Protein AF-A0A7C3HK18-F1 (afdb_monomer)

Mean predicted aligned error: 20.06 Å

Secondary structure (DSSP, 8-state):
---EEE----SSS-HHHHTT-EEETTSHHHHHHHHH---EEES-STT-TT--HHHHHHH------EEEEEEEETTEEEEEEEEES-SSS---HHHHHHHHHHHHHHHHHHHHHHHHHHHHHHHHHHHHHHHHHTTS------TTSHHHHHHHHHHHHHHTTSSS--HHHHHHHHHHHHHHHHHHHHHHHHHTTS-----PPP--EEEEHHHHHHHHHHHHHHHHHHTT-EEEEEE-TTS-EEEE-HHHHHHHHHHHHHHHHHHPPTT-EEEEEEEE-SSEEEEEEEE-S---S---TT--BTT------PPPHHHHHHHHTT-EEEEEEETTTEEEEEEEEESSPP---

Nearest PDB structures (foldseek):
  4q20-assembly1_B  TM=6.190E-01  e=3.314E-14  Caulobacter vibrioides CB15
  4q20-assembly1_A  TM=5.503E-01  e=3.517E-14  Caulobacter vibrioides CB15
  3a0w-assembly2_B  TM=8.066E-01  e=6.323E-10  Thermotoga maritima
  3a0r-assembly1_A-2  TM=5.792E-01  e=3.021E-12  Thermotoga maritima
  4u7n-assembly1_A  TM=7.538E-01  e=1.954E-09  Lactiplantibacillus plantarum JDM1

Foldseek 3Di:
DFDWDADPDDDPFDDPQRRPDTHTQPAAQFNVCLNPVDKDWDQALPPDPRNPCVSCVRRVNDFRIKIKHFQDDPRHGPGIDMDGDDPPDHDDVVVVVVVNVVSPVVSVVVVVVVVVVVVVVVVVVVVVVVVVVVVDDDDDDDPPLPVLVVVLVVLVVVLVPDDDDDPVNVVSVVVNVVSVVVVVVVVVVCVLPDDPDPDPQWPWDKDQQVVLLVVLCVVCVVVCVVQQEAEAEAEDPPDRIATTRSVLSSVLVNVVVVVLSVQAHGNWYWYWYWDDDLFKIKTKTWTFDDDPPDPPQEFAAPPDDDDDGRHGSSQVRLVSQVKHWHKYQDDNGGIMIMIMGTRYGPDDD

pLDDT: mean 70.93, std 18.61, range [29.67, 94.44]

Solvent-accessible surface area (backbone atoms only — not comparable to full-atom values): 20026 Å² total; per-residue (Å²): 137,83,60,64,45,68,54,87,78,83,80,96,60,80,60,77,65,49,58,73,40,74,42,47,61,58,45,34,59,59,12,38,17,41,65,67,60,44,64,52,70,41,71,52,31,80,80,37,92,48,54,54,60,71,54,34,70,72,66,72,48,85,63,45,21,40,40,36,34,32,13,48,50,97,90,40,61,81,37,56,49,77,48,67,51,66,87,79,70,72,85,51,73,68,54,50,57,53,47,45,56,51,24,43,57,49,26,50,52,53,51,50,51,50,53,49,51,51,50,50,51,50,47,53,52,50,49,52,51,48,56,64,46,59,82,61,78,88,90,84,84,76,78,86,67,54,64,65,53,53,49,50,54,52,51,56,55,59,60,74,72,56,78,86,88,48,77,70,51,54,53,48,51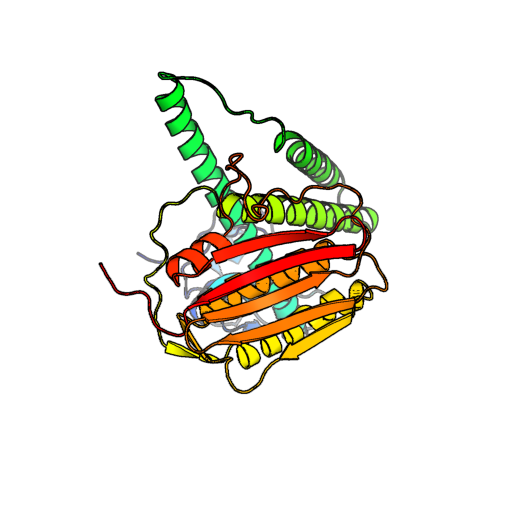,52,49,47,50,49,55,49,48,53,49,46,52,51,47,58,62,43,60,74,68,78,66,95,63,79,74,77,78,71,65,68,37,89,32,53,49,59,62,48,53,52,53,48,50,64,70,43,43,66,63,31,53,76,48,44,35,46,82,43,83,46,72,46,87,92,37,40,62,28,35,35,26,66,68,55,54,44,52,30,52,45,51,56,53,49,52,49,61,70,73,50,60,71,77,30,49,37,41,37,39,37,42,51,52,93,63,31,33,34,40,35,44,34,38,65,39,78,76,78,90,66,82,70,89,54,68,52,53,79,90,62,82,86,75,94,56,75,69,45,67,40,48,53,45,29,48,76,44,60,23,47,66,37,29,49,77,44,97,80,61,17,44,30,45,36,41,37,35,31,26,55,66,63,82,87,127

Structure (mmCIF, N/CA/C/O backbone):
data_AF-A0A7C3HK18-F1
#
_entry.id   AF-A0A7C3HK18-F1
#
loop_
_atom_site.group_PDB
_atom_site.id
_atom_site.type_symbol
_atom_site.label_atom_id
_atom_site.label_alt_id
_atom_site.label_comp_id
_atom_site.label_asym_id
_atom_site.label_entity_id
_atom_site.label_seq_id
_atom_site.pdbx_PDB_ins_code
_atom_site.Cartn_x
_atom_site.Cartn_y
_atom_site.Cartn_z
_atom_site.occupancy
_atom_site.B_iso_or_equiv
_atom_site.auth_seq_id
_atom_site.auth_comp_id
_atom_site.auth_asym_id
_atom_site.auth_atom_id
_atom_site.pdbx_PDB_model_num
ATOM 1 N N . ASN A 1 1 ? -6.028 18.275 -26.700 1.00 44.97 1 ASN A N 1
ATOM 2 C CA . ASN A 1 1 ? -5.166 17.976 -25.542 1.00 44.97 1 ASN A CA 1
ATOM 3 C C . ASN A 1 1 ? -4.397 16.708 -25.825 1.00 44.97 1 ASN A C 1
ATOM 5 O O . ASN A 1 1 ? -4.933 15.631 -25.612 1.00 44.97 1 ASN A O 1
ATOM 9 N N . GLU A 1 2 ? -3.195 16.833 -26.376 1.00 59.47 2 GLU A N 1
ATOM 10 C CA . GLU A 1 2 ? -2.276 15.700 -26.508 1.00 59.47 2 GLU A CA 1
ATOM 11 C C . GLU A 1 2 ? -1.504 15.570 -25.195 1.00 59.47 2 GLU A C 1
ATOM 13 O O . GLU A 1 2 ? -0.930 16.545 -24.717 1.00 59.47 2 GLU A O 1
ATOM 18 N N . GLN A 1 3 ? -1.565 14.394 -24.568 1.00 79.00 3 GLN A N 1
ATOM 19 C CA . GLN A 1 3 ? -0.742 14.097 -23.398 1.00 79.00 3 GLN A CA 1
ATOM 20 C C . GLN A 1 3 ? 0.713 13.947 -23.849 1.00 79.00 3 GLN A C 1
ATOM 22 O O . GLN A 1 3 ? 0.990 13.260 -24.834 1.00 79.00 3 GLN A O 1
ATOM 27 N N . THR A 1 4 ? 1.633 14.569 -23.120 1.00 84.00 4 THR A N 1
ATOM 28 C CA . THR A 1 4 ? 3.073 14.499 -23.374 1.00 84.00 4 THR A CA 1
ATOM 29 C C . THR A 1 4 ? 3.804 13.890 -22.181 1.00 84.00 4 THR A C 1
ATOM 31 O O . THR A 1 4 ? 3.343 13.939 -21.040 1.00 84.00 4 THR A O 1
ATOM 34 N N . LEU A 1 5 ? 4.948 13.278 -22.461 1.00 82.19 5 LEU A N 1
ATOM 35 C CA . LEU A 1 5 ? 5.868 12.689 -21.501 1.00 82.19 5 LEU A CA 1
ATOM 36 C C . LEU A 1 5 ? 7.095 13.582 -21.403 1.00 82.19 5 LEU A C 1
ATOM 38 O O . LEU A 1 5 ? 7.665 13.964 -22.425 1.00 82.19 5 LEU A O 1
ATOM 42 N N . ARG A 1 6 ? 7.526 13.853 -20.174 1.00 82.81 6 ARG A N 1
ATOM 43 C CA . ARG A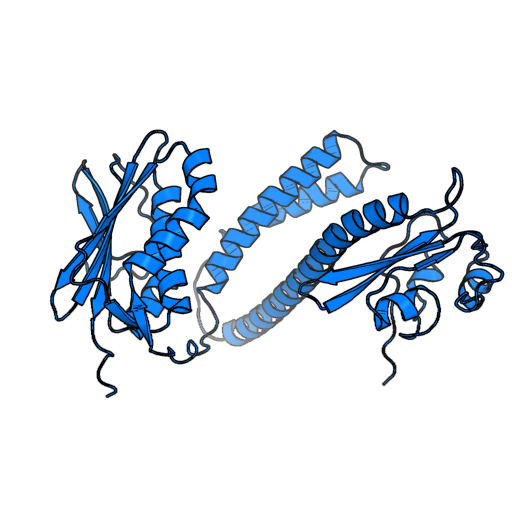 1 6 ? 8.719 14.645 -19.889 1.00 82.81 6 ARG A CA 1
ATOM 44 C C . ARG A 1 6 ? 9.783 13.785 -19.227 1.00 82.81 6 ARG A C 1
ATOM 46 O O . ARG A 1 6 ? 9.478 12.948 -18.376 1.00 82.81 6 ARG A O 1
ATOM 53 N N . VAL A 1 7 ? 11.039 14.020 -19.591 1.00 76.62 7 VAL A N 1
ATOM 54 C CA . VAL A 1 7 ? 12.183 13.356 -18.962 1.00 76.62 7 VAL A CA 1
ATOM 55 C C . VAL A 1 7 ? 12.389 13.917 -17.555 1.00 76.62 7 VAL A C 1
ATOM 57 O O . VAL A 1 7 ? 12.673 15.101 -17.386 1.00 76.62 7 VAL A O 1
ATOM 60 N N . ILE A 1 8 ? 12.244 13.057 -16.546 1.00 71.62 8 ILE A N 1
ATOM 61 C CA . ILE A 1 8 ? 12.423 13.410 -15.126 1.00 71.62 8 ILE A CA 1
ATOM 62 C C . ILE A 1 8 ? 13.835 13.109 -14.608 1.00 71.62 8 ILE A C 1
ATOM 64 O O . ILE A 1 8 ? 14.286 13.722 -13.648 1.00 71.62 8 ILE A O 1
ATOM 68 N N . SER A 1 9 ? 14.533 12.157 -15.230 1.00 69.75 9 SER A N 1
ATOM 69 C CA . SER A 1 9 ? 15.892 11.751 -14.876 1.00 69.75 9 SER A CA 1
ATOM 70 C C . SER A 1 9 ? 16.537 11.028 -16.057 1.00 69.75 9 SER A C 1
ATOM 72 O O . SER A 1 9 ? 15.848 10.373 -16.840 1.00 69.75 9 SER A O 1
ATOM 74 N N . ASN A 1 10 ? 17.853 11.166 -16.198 1.00 70.25 10 ASN A N 1
ATOM 75 C CA . ASN A 1 10 ? 18.653 10.500 -17.220 1.00 70.25 10 ASN A CA 1
ATOM 76 C C . ASN A 1 10 ? 20.104 10.366 -16.733 1.00 70.25 10 ASN A C 1
ATOM 78 O O . ASN A 1 10 ? 20.636 11.272 -16.092 1.00 70.25 10 ASN A O 1
ATOM 82 N N . ILE A 1 11 ? 20.745 9.249 -17.074 1.00 66.25 11 ILE A N 1
ATOM 83 C CA . ILE A 1 11 ? 22.141 8.949 -16.745 1.00 66.25 11 ILE A CA 1
ATOM 84 C C . ILE A 1 11 ? 22.850 8.548 -18.042 1.00 66.25 11 ILE A C 1
ATOM 86 O O . ILE A 1 11 ? 22.368 7.688 -18.771 1.00 66.25 11 ILE A O 1
ATOM 90 N N . GLY A 1 12 ? 24.001 9.161 -18.331 1.00 63.88 12 GLY A N 1
ATOM 91 C CA . GLY A 1 12 ? 24.867 8.781 -19.457 1.00 63.88 12 GLY A CA 1
ATOM 92 C C . GLY A 1 12 ? 24.615 9.512 -20.783 1.00 63.88 12 GLY A C 1
ATOM 93 O O . GLY A 1 12 ? 25.525 9.570 -21.606 1.00 63.88 12 GLY A O 1
ATOM 94 N N . THR A 1 13 ? 23.450 10.136 -20.975 1.00 64.12 13 THR A N 1
ATOM 95 C CA . THR A 1 13 ? 23.173 11.017 -22.134 1.00 64.12 13 THR A CA 1
ATOM 96 C C . THR A 1 13 ? 23.306 12.494 -21.721 1.00 64.12 13 THR A C 1
ATOM 98 O O . THR A 1 13 ? 22.980 12.802 -20.572 1.00 64.12 13 THR A O 1
ATOM 101 N N . PRO A 1 14 ? 23.755 13.435 -22.579 1.00 59.72 14 PRO A N 1
ATOM 102 C CA . PRO A 1 14 ? 23.777 14.866 -22.241 1.00 59.72 14 PRO A CA 1
ATOM 103 C C . PRO A 1 14 ? 22.402 15.366 -21.752 1.00 59.72 14 PRO A C 1
ATOM 105 O O . PRO A 1 14 ? 21.383 15.135 -22.406 1.00 59.72 14 PRO A O 1
ATOM 108 N N . SER A 1 15 ? 22.357 15.969 -20.557 1.00 57.91 15 SER A N 1
ATOM 109 C CA . SER A 1 15 ? 21.119 16.134 -19.770 1.00 57.91 15 SER A CA 1
ATOM 110 C C . SER A 1 15 ? 20.326 17.413 -20.055 1.00 57.91 15 SER A C 1
ATOM 112 O O . SER A 1 15 ? 19.123 17.451 -19.800 1.00 57.91 15 SER A O 1
ATOM 114 N N . ASP A 1 16 ? 20.967 18.444 -20.595 1.00 62.03 16 ASP A N 1
ATOM 115 C CA . ASP A 1 16 ? 20.391 19.767 -20.837 1.00 62.03 16 ASP A CA 1
ATOM 116 C C . ASP A 1 16 ? 19.356 19.757 -21.968 1.00 62.03 16 ASP A C 1
ATOM 118 O O . ASP A 1 16 ? 18.287 20.354 -21.840 1.00 62.03 16 ASP A O 1
ATOM 122 N N . VAL A 1 17 ? 19.628 19.014 -23.042 1.00 61.41 17 VAL A N 1
ATOM 123 C CA . VAL A 1 17 ? 18.698 18.879 -24.172 1.00 61.41 17 VAL A CA 1
ATOM 124 C C . VAL A 1 17 ? 17.509 17.989 -23.810 1.00 61.41 17 VAL A C 1
ATOM 126 O O . VAL A 1 17 ? 16.382 18.329 -24.150 1.00 61.41 17 VAL A O 1
ATOM 129 N N . LEU A 1 18 ? 17.730 16.885 -23.087 1.00 65.38 18 LEU A N 1
ATOM 130 C CA . LEU A 1 18 ? 16.690 15.897 -22.765 1.00 65.38 18 LEU A CA 1
ATOM 131 C C . LEU A 1 18 ? 15.658 16.395 -21.743 1.00 65.38 18 LEU A C 1
ATOM 133 O O . LEU A 1 18 ? 14.472 16.104 -21.887 1.00 65.38 18 LEU A O 1
ATOM 137 N N . ALA A 1 19 ? 16.076 17.169 -20.736 1.00 60.12 19 ALA A N 1
ATOM 138 C CA . ALA A 1 19 ? 15.183 17.686 -19.690 1.00 60.12 19 ALA A CA 1
ATOM 139 C C . ALA A 1 19 ? 14.132 18.698 -20.204 1.00 60.12 19 ALA A C 1
ATOM 141 O O . ALA A 1 19 ? 13.138 18.975 -19.519 1.00 60.12 19 ALA A O 1
ATOM 142 N N . ALA A 1 20 ? 14.357 19.247 -21.402 1.00 60.12 20 ALA A N 1
ATOM 143 C CA . ALA A 1 20 ? 13.498 20.216 -22.077 1.00 60.12 20 ALA A CA 1
ATOM 144 C C . ALA A 1 20 ? 12.597 19.594 -23.165 1.00 60.12 20 ALA A C 1
ATOM 146 O O . ALA A 1 20 ? 11.922 20.332 -23.882 1.00 60.12 20 ALA A O 1
ATOM 147 N N . MET A 1 21 ? 12.597 18.264 -23.329 1.00 67.75 21 MET A N 1
ATOM 148 C CA . MET A 1 21 ? 11.814 17.596 -24.375 1.00 67.75 21 MET A CA 1
ATOM 149 C C . MET A 1 21 ? 10.484 17.061 -23.850 1.00 67.75 21 MET A C 1
ATOM 151 O O . MET A 1 21 ? 10.443 16.326 -22.863 1.00 67.75 21 MET A O 1
ATOM 155 N N . ASP A 1 22 ? 9.427 17.366 -24.600 1.00 75.88 22 ASP A N 1
ATOM 156 C CA . ASP A 1 22 ? 8.108 16.758 -24.478 1.00 75.88 22 ASP A CA 1
ATOM 157 C C . ASP A 1 22 ? 7.921 15.728 -25.599 1.00 75.88 22 ASP A C 1
ATOM 159 O O . ASP A 1 22 ? 8.028 16.052 -26.786 1.00 75.88 22 ASP A O 1
ATOM 163 N N . VAL A 1 23 ? 7.656 14.475 -25.231 1.00 79.12 23 VAL A N 1
ATOM 164 C CA . VAL A 1 23 ? 7.391 13.376 -26.171 1.00 79.12 23 VAL A CA 1
ATOM 165 C C . VAL A 1 23 ? 5.894 13.061 -26.157 1.00 79.12 23 VAL A C 1
ATOM 167 O O . VAL A 1 23 ? 5.379 12.697 -25.100 1.00 79.12 23 VAL A O 1
ATOM 170 N N . PRO A 1 24 ? 5.166 13.169 -27.280 1.00 82.62 24 PRO A N 1
ATOM 171 C CA . PRO A 1 24 ? 3.747 12.828 -27.313 1.00 82.62 24 PRO A CA 1
ATOM 172 C C . PRO A 1 24 ? 3.486 11.366 -26.926 1.00 82.62 24 PRO A C 1
ATOM 174 O O . PRO A 1 24 ? 4.194 10.447 -27.348 1.00 82.62 24 PRO A O 1
ATOM 177 N N . VAL A 1 25 ? 2.435 11.122 -26.141 1.00 84.00 25 VAL A N 1
ATOM 178 C CA . VAL A 1 25 ? 2.004 9.756 -25.818 1.00 84.00 25 VAL A CA 1
ATOM 179 C C . VAL A 1 25 ? 1.583 9.036 -27.104 1.00 84.00 25 VAL A C 1
ATOM 181 O O . VAL A 1 25 ? 0.754 9.515 -27.874 1.00 84.00 25 VAL A O 1
ATOM 184 N N . GLY A 1 26 ? 2.134 7.842 -27.321 1.00 81.56 26 GLY A N 1
ATOM 185 C CA . GLY A 1 26 ? 1.973 7.059 -28.547 1.00 81.56 26 GLY A CA 1
ATOM 186 C C . GLY A 1 26 ? 3.057 7.275 -29.608 1.00 81.56 26 GLY A C 1
ATOM 187 O O . GLY A 1 26 ? 3.093 6.490 -30.555 1.00 81.56 26 GLY A O 1
ATOM 188 N N . GLU A 1 27 ? 3.945 8.260 -29.447 1.00 82.38 27 GLU A N 1
ATOM 189 C CA . GLU A 1 27 ? 5.090 8.470 -30.338 1.00 82.38 27 GLU A CA 1
ATOM 190 C C . GLU A 1 27 ? 6.401 7.951 -29.744 1.00 82.38 27 GLU A C 1
ATOM 192 O O . GLU A 1 27 ? 6.681 8.066 -28.549 1.00 82.38 27 GLU A O 1
ATOM 197 N N . GLY A 1 28 ? 7.235 7.371 -30.605 1.00 85.88 28 GLY A N 1
ATOM 198 C CA . GLY A 1 28 ? 8.486 6.759 -30.181 1.00 85.88 28 GLY A CA 1
ATOM 199 C C . GLY A 1 28 ? 8.296 5.536 -29.275 1.00 85.88 28 GLY A C 1
ATOM 200 O O . GLY A 1 28 ? 7.183 5.138 -28.929 1.00 85.88 28 GLY A O 1
ATOM 201 N N . PHE A 1 29 ? 9.410 4.944 -28.845 1.00 87.50 29 PHE A N 1
ATOM 202 C CA . PHE A 1 29 ? 9.389 3.821 -27.906 1.00 87.50 29 PHE A CA 1
ATOM 203 C C . PHE A 1 29 ? 8.738 4.196 -26.564 1.00 87.50 29 PHE A C 1
ATOM 205 O O . PHE A 1 29 ? 7.853 3.484 -26.098 1.00 87.50 29 PHE A O 1
ATOM 212 N N . VAL A 1 30 ? 9.120 5.334 -25.964 1.00 87.62 30 VAL A N 1
ATOM 213 C CA . VAL A 1 30 ? 8.561 5.786 -24.672 1.00 87.62 30 VAL A CA 1
ATOM 214 C C . VAL A 1 30 ? 7.050 5.992 -24.781 1.00 87.62 30 VAL A C 1
ATOM 216 O O . VAL A 1 30 ? 6.302 5.497 -23.940 1.00 87.62 30 VAL A O 1
ATOM 219 N N . GLY A 1 31 ? 6.584 6.687 -25.825 1.00 88.25 31 GLY A N 1
ATOM 220 C CA . GLY A 1 31 ? 5.167 6.981 -26.000 1.00 88.25 31 GLY A CA 1
ATOM 221 C C . GLY A 1 31 ? 4.341 5.728 -26.263 1.00 88.25 31 GLY A C 1
ATOM 222 O O . GLY A 1 31 ? 3.231 5.622 -25.741 1.00 88.25 31 GLY A O 1
ATOM 223 N N . TYR A 1 32 ? 4.866 4.758 -27.015 1.00 89.88 32 TYR A N 1
ATOM 224 C CA . TYR A 1 32 ? 4.204 3.467 -27.200 1.00 89.88 32 TYR A CA 1
ATOM 225 C C . TYR A 1 32 ? 4.054 2.697 -25.884 1.00 89.88 32 TYR A C 1
ATOM 227 O O . TYR A 1 32 ? 2.957 2.221 -25.576 1.00 89.88 32 TYR A O 1
ATOM 235 N N . VAL A 1 33 ? 5.126 2.596 -25.095 1.00 93.06 33 VAL A N 1
ATOM 236 C CA . VAL A 1 33 ? 5.100 1.897 -23.803 1.00 93.06 33 VAL A CA 1
ATOM 237 C C .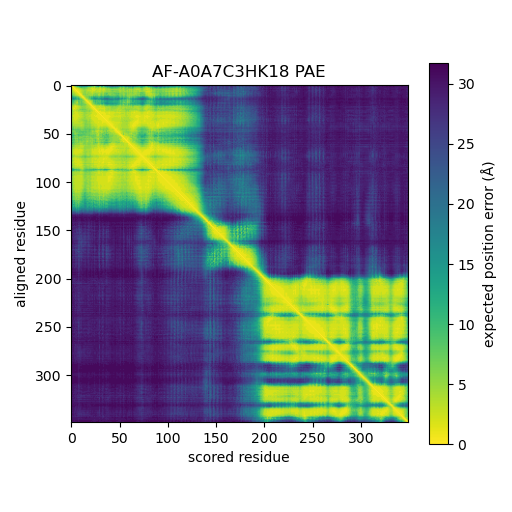 VAL A 1 33 ? 4.154 2.597 -22.830 1.00 93.06 33 VAL A C 1
ATOM 239 O O . VAL A 1 33 ? 3.323 1.936 -22.213 1.00 93.06 33 VAL A O 1
ATOM 242 N N . ALA A 1 34 ? 4.200 3.930 -22.759 1.00 90.25 34 ALA A N 1
ATOM 243 C CA . ALA A 1 34 ? 3.287 4.717 -21.935 1.00 90.25 34 ALA A CA 1
ATOM 244 C C . ALA A 1 34 ? 1.814 4.506 -22.324 1.00 90.25 34 ALA A C 1
ATOM 246 O O . ALA A 1 34 ? 0.949 4.405 -21.461 1.00 90.25 34 ALA A O 1
ATOM 247 N N . LYS A 1 35 ? 1.525 4.399 -23.628 1.00 90.50 35 LYS A N 1
ATOM 248 C CA . LYS A 1 35 ? 0.163 4.210 -24.145 1.00 90.50 35 LYS A CA 1
ATOM 249 C C . LYS A 1 35 ? -0.370 2.793 -23.948 1.00 90.50 35 LYS A C 1
ATOM 251 O O . LYS A 1 35 ? -1.567 2.611 -23.754 1.00 90.50 35 LYS A O 1
ATOM 256 N N . THR A 1 36 ? 0.484 1.785 -24.097 1.00 92.44 36 THR A N 1
ATOM 257 C CA . THR A 1 36 ? 0.054 0.378 -24.143 1.00 92.44 36 THR A CA 1
ATOM 258 C C . THR A 1 36 ? 0.272 -0.376 -22.839 1.00 92.44 36 THR A C 1
ATOM 260 O O . THR A 1 36 ? -0.328 -1.433 -22.660 1.00 92.44 36 THR A O 1
ATOM 263 N N . GLY A 1 37 ? 1.150 0.120 -21.962 1.00 92.38 37 GLY A N 1
ATOM 264 C CA . GLY A 1 37 ? 1.597 -0.601 -20.771 1.00 92.38 37 GLY A CA 1
ATOM 265 C C . GLY A 1 37 ? 2.402 -1.863 -21.089 1.00 92.38 37 GLY A C 1
ATOM 266 O O . GLY A 1 37 ? 2.591 -2.701 -20.212 1.00 92.38 37 GLY A O 1
ATOM 267 N N . LYS A 1 38 ? 2.858 -2.035 -22.336 1.00 94.38 38 LYS A N 1
ATOM 268 C CA . LYS A 1 38 ? 3.669 -3.179 -22.769 1.00 94.38 38 LYS A CA 1
ATOM 269 C C . LYS A 1 38 ? 5.110 -2.742 -22.948 1.00 94.38 38 LYS A C 1
ATOM 271 O O . LYS A 1 38 ? 5.357 -1.675 -23.496 1.00 94.38 38 LYS A O 1
ATOM 276 N N . TRP A 1 39 ? 6.046 -3.570 -22.506 1.00 93.81 39 TRP A N 1
ATOM 277 C CA . TRP A 1 39 ? 7.469 -3.363 -22.755 1.00 93.81 39 TRP A CA 1
ATOM 278 C C . TRP A 1 39 ? 7.817 -3.617 -24.228 1.00 93.81 39 TRP A C 1
ATOM 280 O O . TRP A 1 39 ? 7.065 -4.262 -24.964 1.00 93.81 39 TRP A O 1
ATOM 290 N N . ILE A 1 40 ? 8.960 -3.091 -24.659 1.00 93.25 40 ILE A N 1
ATOM 291 C CA . ILE A 1 40 ? 9.529 -3.325 -25.988 1.00 93.25 40 ILE A CA 1
ATOM 292 C C . ILE A 1 40 ? 11.052 -3.240 -25.912 1.00 93.25 40 ILE A C 1
ATOM 294 O O . ILE A 1 40 ? 11.585 -2.368 -25.225 1.00 93.25 40 ILE A O 1
ATOM 298 N N . TYR A 1 41 ? 11.755 -4.106 -26.638 1.00 93.81 41 TYR A N 1
ATOM 299 C CA . TYR A 1 41 ? 13.185 -3.947 -26.877 1.00 93.81 41 TYR A CA 1
ATOM 300 C C . TYR A 1 41 ? 13.529 -4.137 -28.354 1.00 93.81 41 TYR A C 1
ATOM 302 O O . TYR A 1 41 ? 12.801 -4.795 -29.097 1.00 93.81 41 TYR A O 1
ATOM 310 N N . THR A 1 42 ? 14.633 -3.532 -28.784 1.00 92.75 42 THR A N 1
ATOM 311 C CA . THR A 1 42 ? 15.241 -3.744 -30.098 1.00 92.75 42 THR A CA 1
ATOM 312 C C . THR A 1 42 ? 16.761 -3.681 -29.989 1.00 92.75 42 THR A C 1
ATOM 314 O O . THR A 1 42 ? 17.313 -2.831 -29.286 1.00 92.75 42 THR A O 1
ATOM 317 N N . ASN A 1 43 ? 17.440 -4.566 -30.717 1.00 92.69 43 ASN A N 1
ATOM 318 C CA . ASN A 1 43 ? 18.900 -4.570 -30.851 1.00 92.69 43 ASN A CA 1
ATOM 319 C C . ASN A 1 43 ? 19.386 -3.792 -32.082 1.00 92.69 43 ASN A C 1
ATOM 321 O O . ASN A 1 43 ? 20.584 -3.581 -32.239 1.00 92.69 43 ASN A O 1
ATOM 325 N N . ASP A 1 44 ? 18.450 -3.317 -32.907 1.00 89.88 44 ASP A N 1
ATOM 326 C CA . ASP A 1 44 ? 18.689 -2.366 -33.989 1.00 89.88 44 ASP A CA 1
ATOM 327 C C . ASP A 1 44 ? 17.605 -1.284 -33.939 1.00 89.88 44 ASP A C 1
ATOM 329 O O . ASP A 1 44 ? 16.508 -1.408 -34.491 1.00 89.88 44 ASP A O 1
ATOM 333 N N . ALA A 1 45 ? 17.885 -0.219 -33.195 1.00 87.12 45 ALA A N 1
ATOM 334 C CA . ALA A 1 45 ? 16.984 0.915 -33.076 1.00 87.12 45 ALA A CA 1
ATOM 335 C C . ALA A 1 45 ? 16.910 1.717 -34.382 1.00 87.12 45 ALA A C 1
ATOM 337 O O . ALA A 1 45 ? 15.845 2.232 -34.706 1.00 87.12 45 ALA A O 1
ATOM 338 N N . SER A 1 46 ? 17.984 1.763 -35.175 1.00 82.31 46 SER A N 1
ATOM 339 C CA . SER A 1 46 ? 18.070 2.596 -36.381 1.00 82.31 46 SER A CA 1
ATOM 340 C C . SER A 1 46 ? 17.044 2.220 -37.460 1.00 82.31 46 SER A C 1
ATOM 342 O O . SER A 1 46 ? 16.527 3.095 -38.171 1.00 82.31 46 SER A O 1
ATOM 344 N N . SER A 1 47 ? 16.719 0.928 -37.560 1.00 84.31 47 SER A N 1
ATOM 345 C CA . SER A 1 47 ? 15.749 0.371 -38.507 1.00 84.31 47 SER A CA 1
ATOM 346 C C . SER A 1 47 ? 14.340 0.209 -37.922 1.00 84.31 47 SER A C 1
ATOM 348 O O . SER A 1 47 ? 13.395 -0.078 -38.662 1.00 84.31 47 SER A O 1
ATOM 350 N N . HIS A 1 48 ? 14.163 0.426 -36.615 1.00 85.50 48 HIS A N 1
ATOM 351 C CA . HIS A 1 48 ? 12.907 0.136 -35.935 1.00 85.50 48 HIS A CA 1
ATOM 352 C C . HIS A 1 48 ? 11.817 1.189 -36.242 1.00 85.50 48 HIS A C 1
ATOM 354 O O . HIS A 1 48 ? 12.065 2.390 -36.101 1.00 85.50 48 HIS A O 1
ATOM 360 N N . PRO A 1 49 ? 10.568 0.788 -36.566 1.00 79.38 49 PRO A N 1
ATOM 361 C CA . PRO A 1 49 ? 9.488 1.718 -36.928 1.00 79.38 49 PRO A CA 1
ATOM 362 C C . PRO A 1 49 ? 9.129 2.752 -35.851 1.00 79.38 49 PRO A C 1
ATOM 364 O O . PRO A 1 49 ? 8.615 3.821 -36.165 1.00 79.38 49 PRO A O 1
ATOM 367 N N . GLN A 1 50 ? 9.383 2.431 -34.580 1.00 77.56 50 GLN A N 1
ATOM 368 C CA . GLN A 1 50 ? 9.137 3.321 -33.437 1.00 77.56 50 GLN A CA 1
ATOM 369 C C . GLN A 1 50 ? 10.346 4.177 -33.039 1.00 77.56 50 GLN A C 1
ATOM 371 O O . GLN A 1 50 ? 10.326 4.811 -31.985 1.00 77.56 50 GLN A O 1
ATOM 376 N N . HIS A 1 51 ? 11.416 4.206 -33.836 1.00 78.50 51 HIS A N 1
ATOM 377 C CA . HIS A 1 51 ? 12.568 5.044 -33.522 1.00 78.50 51 HIS A CA 1
ATOM 378 C C . HIS A 1 51 ? 12.265 6.516 -33.765 1.00 78.50 51 HIS A C 1
ATOM 380 O O . HIS A 1 51 ? 12.083 6.975 -34.894 1.00 78.50 51 HIS A O 1
ATOM 386 N N . TYR A 1 52 ? 12.237 7.281 -32.677 1.00 72.38 52 TYR A N 1
ATOM 387 C CA . TYR A 1 52 ? 11.997 8.713 -32.725 1.00 72.38 52 TYR A CA 1
ATOM 388 C C . TYR A 1 52 ? 13.308 9.478 -32.956 1.00 72.38 52 TYR A C 1
ATOM 390 O O . TYR A 1 52 ? 13.868 10.099 -32.054 1.00 72.38 52 TYR A O 1
ATOM 398 N N . ARG A 1 53 ? 13.799 9.434 -34.204 1.00 71.44 53 ARG A N 1
ATOM 399 C CA . ARG A 1 53 ? 15.104 9.984 -34.639 1.00 71.44 53 ARG A CA 1
ATOM 400 C C . ARG A 1 53 ? 15.336 11.462 -34.314 1.00 71.44 53 ARG A C 1
ATOM 402 O O . ARG A 1 53 ? 16.478 11.911 -34.312 1.00 71.44 53 ARG A O 1
ATOM 409 N N . GLN A 1 54 ? 14.275 12.227 -34.063 1.00 70.19 54 GLN A N 1
ATOM 410 C CA . GLN A 1 54 ? 14.391 13.640 -33.702 1.00 70.19 54 GLN A CA 1
ATOM 411 C C . GLN A 1 54 ? 15.130 13.851 -32.374 1.00 70.19 54 GLN A C 1
ATOM 413 O O . GLN A 1 54 ? 15.736 14.906 -32.195 1.00 70.19 54 GLN A O 1
ATOM 418 N N . ILE A 1 55 ? 15.090 12.875 -31.458 1.00 70.44 55 ILE A N 1
ATOM 419 C CA . ILE A 1 55 ? 15.824 12.944 -30.187 1.00 70.44 55 ILE A CA 1
ATOM 420 C C . ILE A 1 55 ? 17.321 12.781 -30.451 1.00 70.44 55 ILE A C 1
ATOM 422 O O . ILE A 1 55 ? 18.080 13.693 -30.136 1.00 70.44 55 ILE A O 1
ATOM 426 N N . ASP A 1 56 ? 17.728 11.700 -31.117 1.00 72.44 56 ASP A N 1
ATOM 427 C CA . ASP A 1 56 ? 19.130 11.409 -31.456 1.00 72.44 56 ASP A CA 1
ATOM 428 C C . ASP A 1 56 ? 19.797 12.563 -32.230 1.00 72.44 56 ASP A C 1
ATOM 430 O O . ASP A 1 56 ? 20.932 12.949 -31.955 1.00 72.44 56 ASP A O 1
ATOM 434 N N . GLN A 1 57 ? 19.068 13.186 -33.163 1.00 73.56 57 GLN A N 1
ATOM 435 C CA . GLN A 1 57 ? 19.565 14.331 -33.939 1.00 73.56 57 GLN A CA 1
ATOM 436 C C . GLN A 1 57 ? 19.801 15.587 -33.092 1.00 73.56 57 GLN A C 1
ATOM 438 O O . GLN A 1 57 ? 20.711 16.359 -33.387 1.00 73.56 57 GLN A O 1
ATOM 443 N N . LYS A 1 58 ? 18.976 15.814 -32.063 1.00 71.81 58 LYS A N 1
ATOM 444 C CA . LYS A 1 58 ? 19.083 16.985 -31.181 1.00 71.81 58 LYS A CA 1
ATOM 445 C C . LYS A 1 58 ? 20.124 16.790 -30.084 1.00 71.81 58 LYS A C 1
ATOM 447 O O . LYS A 1 58 ? 20.750 17.762 -29.676 1.00 71.81 58 LYS A O 1
ATOM 452 N N . THR A 1 59 ? 20.297 15.562 -29.605 1.00 71.75 59 THR A N 1
ATOM 453 C CA . THR A 1 59 ? 21.239 15.232 -28.527 1.00 71.75 59 THR A CA 1
ATOM 454 C C . THR A 1 59 ? 22.628 14.862 -29.047 1.00 71.75 59 THR A C 1
ATOM 456 O O . THR A 1 59 ? 23.585 14.877 -28.278 1.00 71.75 59 THR A O 1
ATOM 459 N N . GLY A 1 60 ? 22.751 14.507 -30.332 1.00 74.50 60 GLY A N 1
ATOM 460 C CA . GLY A 1 60 ? 23.971 13.926 -30.898 1.00 74.50 60 GLY A CA 1
ATOM 461 C C . GLY A 1 60 ? 24.262 12.511 -30.384 1.00 74.50 60 GLY A C 1
ATOM 462 O O . GLY A 1 60 ? 25.340 11.978 -30.643 1.00 74.50 60 GLY A O 1
ATOM 463 N N . PHE A 1 61 ? 23.325 11.910 -29.643 1.00 78.81 61 PHE A N 1
ATOM 464 C CA . PHE A 1 61 ? 23.439 10.564 -29.099 1.00 78.81 61 PHE A CA 1
ATOM 465 C C . PHE A 1 61 ? 22.870 9.555 -30.095 1.00 78.81 61 PHE A C 1
ATOM 467 O O . PHE A 1 61 ? 21.714 9.654 -30.495 1.00 78.81 61 PHE A O 1
ATOM 474 N N . GLU A 1 62 ? 23.676 8.573 -30.490 1.00 83.25 62 GLU A N 1
ATOM 475 C CA . GLU A 1 62 ? 23.244 7.516 -31.402 1.00 83.25 62 GLU A CA 1
ATOM 476 C C . GLU A 1 62 ? 22.652 6.341 -30.618 1.00 83.25 62 GLU A C 1
ATOM 478 O O . GLU A 1 62 ? 23.369 5.627 -29.909 1.00 83.25 62 GLU A O 1
ATOM 483 N N . THR A 1 63 ? 21.347 6.111 -30.767 1.00 85.94 63 THR A N 1
ATOM 484 C CA . THR A 1 63 ? 20.683 4.941 -30.188 1.00 85.94 63 THR A CA 1
ATOM 485 C C . THR A 1 63 ? 20.842 3.739 -31.125 1.00 85.94 63 THR A C 1
ATOM 487 O O . THR A 1 63 ? 20.267 3.709 -32.211 1.00 85.94 63 THR A O 1
ATOM 490 N N . ARG A 1 64 ? 21.614 2.732 -30.704 1.00 88.00 64 ARG A N 1
ATOM 491 C CA . ARG A 1 64 ? 21.848 1.462 -31.417 1.00 88.00 64 ARG A CA 1
ATOM 492 C C . ARG A 1 64 ? 20.933 0.349 -30.923 1.00 88.00 64 ARG A C 1
ATOM 494 O O . ARG A 1 64 ? 20.297 -0.313 -31.731 1.00 88.00 64 ARG A O 1
ATOM 501 N N . SER A 1 65 ? 20.836 0.175 -29.608 1.00 88.06 65 SER A N 1
ATOM 502 C CA . SER A 1 65 ? 19.935 -0.788 -28.965 1.00 88.06 65 SER A CA 1
ATOM 503 C C . SER A 1 65 ? 19.142 -0.112 -27.854 1.00 88.06 65 SER A C 1
ATOM 505 O O . SER A 1 65 ? 19.594 0.878 -27.273 1.00 88.06 65 SER A O 1
ATOM 507 N N . LEU A 1 66 ? 17.938 -0.610 -27.582 1.00 92.06 66 LEU A N 1
ATOM 508 C CA . LEU A 1 66 ? 17.017 0.006 -26.633 1.00 92.06 66 LEU A CA 1
ATOM 509 C C . LEU A 1 66 ? 16.110 -1.038 -25.985 1.00 92.06 66 LEU A C 1
ATOM 511 O O . LEU A 1 66 ? 15.526 -1.861 -26.682 1.00 92.06 66 LEU A O 1
ATOM 515 N N . LEU A 1 67 ? 15.927 -0.934 -24.672 1.00 89.38 67 LEU A N 1
ATOM 516 C CA . LEU A 1 67 ? 14.888 -1.612 -23.899 1.00 89.38 67 LEU A CA 1
ATOM 517 C C . LEU A 1 67 ? 14.044 -0.553 -23.190 1.00 89.38 67 LEU A C 1
ATOM 519 O O . LEU A 1 67 ? 14.577 0.305 -22.492 1.00 89.38 67 LEU A O 1
ATOM 523 N N . CYS A 1 68 ? 12.728 -0.605 -23.366 1.00 92.62 68 CYS A N 1
ATOM 524 C CA . CYS A 1 68 ? 11.778 0.300 -22.738 1.00 92.62 68 CYS A CA 1
ATOM 525 C C . CYS A 1 68 ? 10.728 -0.500 -21.971 1.00 92.62 68 CYS A C 1
ATOM 527 O O . CYS A 1 68 ? 10.071 -1.381 -22.528 1.00 92.62 68 CYS A O 1
ATOM 529 N N . VAL A 1 69 ? 10.539 -0.155 -20.701 1.00 91.31 69 VAL A N 1
ATOM 530 C CA . VAL A 1 69 ? 9.599 -0.817 -19.791 1.00 91.31 69 VAL A CA 1
ATOM 531 C C . VAL A 1 69 ? 8.638 0.198 -19.171 1.00 91.31 69 VAL A C 1
ATOM 533 O O . VAL A 1 69 ? 9.021 1.352 -18.948 1.00 91.31 69 VAL A O 1
ATOM 536 N N . PRO A 1 70 ? 7.375 -0.185 -18.923 1.00 93.19 70 PRO A N 1
ATOM 537 C CA . PRO A 1 70 ? 6.398 0.704 -18.310 1.00 93.19 70 PRO A CA 1
ATOM 538 C C . PRO A 1 70 ? 6.669 0.847 -16.810 1.00 93.19 70 PRO A C 1
ATOM 540 O O . PRO A 1 70 ? 7.049 -0.111 -16.140 1.00 93.19 70 PRO A O 1
ATOM 543 N N . LEU A 1 71 ? 6.419 2.037 -16.273 1.00 89.44 71 LEU A N 1
ATOM 544 C CA . LEU A 1 71 ? 6.332 2.269 -14.835 1.00 89.44 71 LEU A CA 1
ATOM 545 C C . LEU A 1 71 ? 4.859 2.143 -14.449 1.00 89.44 71 LEU A C 1
ATOM 547 O O . LEU A 1 71 ? 4.055 2.992 -14.834 1.00 89.44 71 LEU A O 1
ATOM 551 N N . ILE A 1 72 ? 4.501 1.071 -13.743 1.00 86.44 72 ILE A N 1
ATOM 552 C CA . ILE A 1 72 ? 3.109 0.757 -13.403 1.00 86.44 72 ILE A CA 1
ATOM 553 C C . ILE A 1 72 ? 2.907 0.888 -11.898 1.00 86.44 72 ILE A C 1
ATOM 555 O O . ILE A 1 72 ? 3.630 0.275 -11.115 1.00 86.44 72 ILE A O 1
ATOM 559 N N . PHE A 1 73 ? 1.887 1.641 -11.500 1.00 81.44 73 PHE A N 1
ATOM 560 C CA . PHE A 1 73 ? 1.455 1.751 -10.114 1.00 81.44 73 PHE A CA 1
ATOM 561 C C . PHE A 1 73 ? -0.060 1.563 -10.037 1.00 81.44 73 PHE A C 1
ATOM 563 O O . PHE A 1 73 ? -0.803 2.204 -10.771 1.00 81.44 73 PHE A O 1
ATOM 570 N N . ARG A 1 74 ? -0.525 0.642 -9.179 1.00 84.06 74 ARG A N 1
ATOM 571 C CA . ARG A 1 74 ? -1.957 0.304 -9.003 1.00 84.06 74 ARG A CA 1
ATOM 572 C C . ARG A 1 74 ? -2.723 0.037 -10.315 1.00 84.06 74 ARG A C 1
ATOM 574 O O . ARG A 1 74 ? -3.906 0.327 -10.423 1.00 84.06 74 ARG A O 1
ATOM 581 N N . GLY A 1 75 ? -2.049 -0.555 -11.303 1.00 85.19 75 GLY A N 1
ATOM 582 C CA . GLY A 1 75 ? -2.642 -0.890 -12.602 1.00 85.19 75 GLY A CA 1
ATOM 583 C C . GLY A 1 75 ? -2.627 0.244 -13.631 1.00 85.19 75 GLY A C 1
ATOM 584 O O . GLY A 1 75 ? -3.017 0.011 -14.773 1.00 85.19 75 GLY A O 1
ATOM 585 N N . GLU A 1 76 ? -2.129 1.430 -13.277 1.00 89.19 76 GLU A N 1
ATOM 586 C CA . GLU A 1 76 ? -1.991 2.566 -14.189 1.00 89.19 76 GLU A CA 1
ATOM 587 C C . GLU A 1 76 ? -0.534 2.792 -14.599 1.00 89.19 76 GLU A C 1
ATOM 589 O O . GLU A 1 76 ? 0.395 2.605 -13.810 1.00 89.19 76 GLU A O 1
ATOM 594 N N . VAL A 1 77 ? -0.327 3.213 -15.849 1.00 90.56 77 VAL A N 1
ATOM 595 C CA . VAL A 1 77 ? 1.002 3.554 -16.364 1.00 90.56 77 VAL A CA 1
ATOM 596 C C . VAL A 1 77 ? 1.335 4.988 -15.957 1.00 90.56 77 VAL A C 1
ATOM 598 O O . VAL A 1 77 ? 0.825 5.944 -16.535 1.00 90.56 77 VAL A O 1
ATOM 601 N N . VAL A 1 78 ? 2.209 5.138 -14.963 1.00 87.25 78 VAL A N 1
ATOM 602 C CA . VAL A 1 78 ? 2.631 6.442 -14.420 1.00 87.25 78 VAL A CA 1
ATOM 603 C C . VAL A 1 78 ? 3.836 7.039 -15.157 1.00 87.25 78 VAL A C 1
ATOM 605 O O . VAL A 1 78 ? 4.196 8.198 -14.933 1.00 87.25 78 VAL A O 1
ATOM 608 N N . GLY A 1 79 ? 4.459 6.256 -16.044 1.00 89.19 79 GLY A N 1
ATOM 609 C CA . GLY A 1 79 ? 5.578 6.661 -16.891 1.00 89.19 79 GLY A CA 1
ATOM 610 C C . GLY A 1 79 ? 6.207 5.482 -17.637 1.00 89.19 79 GLY A C 1
ATOM 611 O O . GLY A 1 79 ? 5.645 4.390 -17.702 1.00 89.19 79 GLY A O 1
ATOM 612 N N . ALA A 1 80 ? 7.398 5.694 -18.186 1.00 89.19 80 ALA A N 1
ATOM 613 C CA . ALA A 1 80 ? 8.199 4.647 -18.811 1.00 89.19 80 ALA A CA 1
ATOM 614 C C . ALA A 1 80 ? 9.687 4.887 -18.532 1.00 89.19 80 ALA A C 1
ATOM 616 O O . ALA A 1 80 ? 10.114 6.022 -18.320 1.00 89.19 80 ALA A O 1
ATOM 617 N N . MET A 1 81 ? 10.466 3.810 -18.534 1.00 85.19 81 MET A N 1
ATOM 618 C CA . MET A 1 81 ? 11.905 3.819 -18.288 1.00 85.19 81 MET A CA 1
ATOM 619 C C . MET A 1 81 ? 12.628 3.153 -19.453 1.00 85.19 81 MET A C 1
ATOM 621 O O . MET A 1 81 ? 12.162 2.142 -19.979 1.00 85.19 81 MET A O 1
ATOM 625 N N . GLN A 1 82 ? 13.764 3.728 -19.846 1.00 86.31 82 GLN A N 1
ATOM 626 C CA . GLN A 1 82 ? 14.553 3.269 -20.982 1.00 86.31 82 GLN A CA 1
ATOM 627 C C . GLN A 1 82 ? 15.992 2.956 -20.607 1.00 86.31 82 GLN A C 1
ATOM 629 O O . GLN A 1 82 ? 16.613 3.662 -19.817 1.00 86.31 82 GLN A O 1
ATOM 634 N N . PHE A 1 83 ? 16.519 1.931 -21.263 1.00 85.94 83 PHE A N 1
ATOM 635 C CA . PHE A 1 83 ? 17.915 1.533 -21.249 1.00 85.94 83 PHE A CA 1
ATOM 636 C C . PHE A 1 83 ? 18.412 1.568 -22.687 1.00 85.94 83 PHE A C 1
ATOM 638 O O . PHE A 1 83 ? 17.787 0.982 -23.570 1.00 85.94 83 PHE A O 1
ATOM 645 N N . LEU A 1 84 ? 19.512 2.275 -22.926 1.00 86.25 84 LEU A N 1
ATOM 646 C CA . LEU A 1 84 ? 20.055 2.508 -24.262 1.00 86.25 84 LEU A CA 1
ATOM 647 C C . LEU A 1 84 ? 21.442 1.881 -24.367 1.00 86.25 84 LEU A C 1
ATOM 649 O O . LEU A 1 84 ? 22.210 1.930 -23.410 1.00 86.25 84 LEU A O 1
ATOM 653 N N . ASN A 1 85 ? 21.774 1.358 -25.545 1.00 85.69 85 ASN A N 1
ATOM 654 C CA . ASN A 1 85 ? 23.115 0.913 -25.920 1.00 85.69 85 ASN A CA 1
ATOM 655 C C . ASN A 1 85 ? 23.758 -0.034 -24.896 1.00 85.69 85 ASN A C 1
ATOM 657 O O . ASN A 1 85 ? 24.794 0.297 -24.315 1.00 85.69 85 ASN A O 1
ATOM 661 N N . LYS A 1 86 ? 23.155 -1.217 -24.698 1.00 86.81 86 LYS A N 1
ATOM 662 C CA . LYS A 1 86 ? 23.731 -2.281 -23.856 1.00 86.81 86 LYS A CA 1
ATOM 663 C C . LYS A 1 86 ? 25.208 -2.492 -24.222 1.00 86.81 86 LYS A C 1
ATOM 665 O O . LYS A 1 86 ? 25.543 -2.611 -25.400 1.00 86.81 86 LYS A O 1
ATOM 670 N N . LEU A 1 87 ? 26.086 -2.469 -23.216 1.00 82.69 87 LEU A N 1
ATOM 671 C CA . LEU A 1 87 ? 27.538 -2.547 -23.421 1.00 82.69 87 LEU A CA 1
ATOM 672 C C . LEU A 1 87 ? 27.993 -3.969 -23.772 1.00 82.69 87 LEU A C 1
ATOM 674 O O . LEU A 1 87 ? 28.850 -4.136 -24.635 1.00 82.69 87 LEU A O 1
ATOM 678 N N . ASP A 1 88 ? 27.377 -4.970 -23.140 1.00 82.50 88 ASP A N 1
ATOM 679 C CA . ASP A 1 88 ? 27.730 -6.379 -23.289 1.00 82.50 88 ASP A CA 1
ATOM 680 C C . ASP A 1 88 ? 26.588 -7.160 -23.950 1.00 82.50 88 ASP A C 1
ATOM 682 O O . ASP A 1 88 ? 25.621 -7.564 -23.302 1.00 82.50 88 ASP A O 1
ATOM 686 N N . GLY A 1 89 ? 26.717 -7.392 -25.255 1.00 84.88 89 GLY A N 1
ATOM 687 C CA . GLY A 1 89 ? 25.767 -8.186 -26.031 1.00 84.88 89 GLY A CA 1
ATOM 688 C C . GLY A 1 89 ? 24.446 -7.473 -26.329 1.00 84.88 89 GLY A C 1
ATOM 689 O O . GLY A 1 89 ? 24.353 -6.247 -26.356 1.00 84.88 89 GLY A O 1
ATOM 690 N N . GLU A 1 90 ? 23.426 -8.276 -26.602 1.00 92.56 90 GLU A N 1
ATOM 691 C CA . GLU A 1 90 ? 22.103 -7.839 -27.039 1.00 92.56 90 GLU A CA 1
ATOM 692 C C . GLU A 1 90 ? 21.090 -7.874 -25.890 1.00 92.56 90 GLU A C 1
ATOM 694 O O . GLU A 1 90 ? 21.281 -8.613 -24.922 1.00 92.56 90 GLU A O 1
ATOM 699 N N . PHE A 1 91 ? 20.035 -7.060 -25.977 1.00 89.69 91 PHE A N 1
ATOM 700 C CA . PHE A 1 91 ? 18.885 -7.182 -25.087 1.00 89.69 91 PHE A CA 1
ATOM 701 C C . PHE A 1 91 ? 18.134 -8.484 -25.370 1.00 89.69 91 PHE A C 1
ATOM 703 O O . PHE A 1 91 ? 17.922 -8.846 -26.534 1.00 89.69 91 PHE A O 1
ATOM 710 N N . ASP A 1 92 ? 17.723 -9.153 -24.298 1.00 88.69 92 ASP A N 1
ATOM 711 C CA . ASP A 1 92 ? 16.944 -10.387 -24.316 1.00 88.69 92 ASP A CA 1
ATOM 712 C C . ASP A 1 92 ? 15.791 -10.353 -23.292 1.00 88.69 92 ASP A C 1
ATOM 714 O O . ASP A 1 92 ? 15.592 -9.373 -22.568 1.00 88.69 92 ASP A O 1
ATOM 718 N N . ASP A 1 93 ? 15.010 -11.433 -23.229 1.00 87.62 93 ASP A N 1
ATOM 719 C CA . ASP A 1 93 ? 13.875 -11.547 -22.305 1.00 87.62 93 ASP A CA 1
ATOM 720 C C . ASP A 1 93 ? 14.302 -11.514 -20.824 1.00 87.62 93 ASP A C 1
ATOM 722 O O . ASP A 1 93 ? 13.548 -11.044 -19.969 1.00 87.62 93 ASP A O 1
ATOM 726 N N . LEU A 1 94 ? 15.524 -11.949 -20.498 1.00 82.88 94 LEU A N 1
ATOM 727 C CA . LEU A 1 94 ? 16.034 -11.896 -19.127 1.00 82.88 94 LEU A CA 1
ATOM 728 C C . LEU A 1 94 ? 16.319 -10.449 -18.702 1.00 82.88 94 LEU A C 1
ATOM 730 O O . LEU A 1 94 ? 16.068 -10.070 -17.553 1.00 82.88 94 LEU A O 1
ATOM 734 N N . ASP A 1 95 ? 16.816 -9.615 -19.615 1.00 83.81 95 ASP A N 1
ATOM 735 C CA . ASP A 1 95 ? 16.950 -8.180 -19.366 1.00 83.81 95 ASP A CA 1
ATOM 736 C C . ASP A 1 95 ? 15.592 -7.504 -19.181 1.00 83.81 95 ASP A C 1
ATOM 738 O O . ASP A 1 95 ? 15.469 -6.614 -18.338 1.00 83.81 95 ASP A O 1
ATOM 742 N N . VAL A 1 96 ? 14.564 -7.936 -19.920 1.00 86.94 96 VAL A N 1
ATOM 743 C CA . VAL A 1 96 ? 13.190 -7.445 -19.745 1.00 86.94 96 VAL A CA 1
ATOM 744 C C . VAL A 1 96 ? 12.691 -7.742 -18.330 1.00 86.94 96 VAL A C 1
ATOM 746 O O . VAL A 1 96 ? 12.212 -6.829 -17.657 1.00 86.94 96 VAL A O 1
ATOM 749 N N . GLU A 1 97 ? 12.834 -8.978 -17.841 1.00 75.25 97 GLU A N 1
ATOM 750 C CA . GLU A 1 97 ? 12.420 -9.362 -16.480 1.00 75.25 97 GLU A CA 1
ATOM 751 C C . GLU A 1 97 ? 13.126 -8.529 -15.398 1.00 75.25 97 GLU A C 1
ATOM 753 O O . GLU A 1 97 ? 12.501 -8.036 -14.447 1.00 75.25 97 GLU A O 1
ATOM 758 N N . ARG A 1 98 ? 14.434 -8.306 -15.564 1.00 76.12 98 ARG A N 1
ATOM 759 C CA . ARG A 1 98 ? 15.231 -7.459 -14.664 1.00 76.12 98 ARG A CA 1
ATOM 760 C C . ARG A 1 98 ? 14.772 -6.006 -14.708 1.00 76.12 98 ARG A C 1
ATOM 762 O O . ARG A 1 98 ? 14.556 -5.394 -13.661 1.00 76.12 98 ARG A O 1
ATOM 769 N N . ALA A 1 99 ? 14.587 -5.459 -15.905 1.00 73.62 99 ALA A N 1
ATOM 770 C CA . ALA A 1 99 ? 14.146 -4.086 -16.099 1.00 73.62 99 ALA A CA 1
ATOM 771 C C . ALA A 1 99 ? 12.740 -3.849 -15.533 1.00 73.62 99 ALA A C 1
ATOM 773 O O . ALA A 1 99 ? 12.516 -2.814 -14.913 1.00 73.62 99 ALA A O 1
ATOM 774 N N . LEU A 1 100 ? 11.817 -4.806 -15.678 1.00 74.00 100 LEU A N 1
ATOM 775 C CA . LEU A 1 100 ? 10.480 -4.749 -15.076 1.00 74.00 100 LEU A CA 1
ATOM 776 C C . LEU A 1 100 ? 10.537 -4.743 -13.543 1.00 74.00 100 LEU A C 1
ATOM 778 O O . LEU A 1 100 ? 9.790 -4.003 -12.904 1.00 74.00 100 LEU A O 1
ATOM 782 N N . SER A 1 101 ? 11.453 -5.511 -12.950 1.00 65.69 101 SER A N 1
ATOM 783 C CA . SER A 1 101 ? 11.644 -5.532 -11.494 1.00 65.69 101 SER A CA 1
ATOM 784 C C . SER A 1 101 ? 12.128 -4.173 -10.970 1.00 65.69 101 SER A C 1
ATOM 786 O O . SER A 1 101 ? 11.604 -3.657 -9.984 1.00 65.69 101 SER A O 1
ATOM 788 N N . ILE A 1 102 ? 13.076 -3.544 -11.674 1.00 69.69 102 ILE A N 1
ATOM 789 C CA . ILE A 1 102 ? 13.547 -2.183 -11.364 1.00 69.69 102 ILE A CA 1
ATOM 790 C C . ILE A 1 102 ? 12.421 -1.165 -11.596 1.00 69.69 102 ILE A C 1
ATOM 792 O O . ILE A 1 102 ? 12.209 -0.272 -10.778 1.00 69.69 102 ILE A O 1
ATOM 796 N N . ALA A 1 103 ? 11.661 -1.318 -12.682 1.00 72.56 103 ALA A N 1
ATOM 797 C CA . ALA A 1 103 ? 10.556 -0.435 -13.041 1.00 72.56 103 ALA A CA 1
ATOM 798 C C . ALA A 1 103 ? 9.467 -0.397 -11.969 1.00 72.56 103 ALA A C 1
ATOM 800 O O . ALA A 1 103 ? 8.952 0.679 -11.674 1.00 72.56 103 ALA A O 1
ATOM 801 N N . ALA A 1 104 ? 9.157 -1.536 -11.347 1.00 69.44 104 ALA A N 1
ATOM 802 C CA . ALA A 1 104 ? 8.209 -1.599 -10.241 1.00 69.44 104 ALA A CA 1
ATOM 803 C C . ALA A 1 104 ? 8.672 -0.749 -9.045 1.00 69.44 104 ALA A C 1
ATOM 805 O O . ALA A 1 104 ? 7.907 0.072 -8.538 1.00 69.44 104 ALA A O 1
ATOM 806 N N . ALA A 1 105 ? 9.940 -0.876 -8.638 1.00 62.84 105 ALA A N 1
ATOM 807 C CA . ALA A 1 105 ? 10.501 -0.083 -7.542 1.00 62.84 105 ALA A CA 1
ATOM 808 C C . ALA A 1 105 ? 10.528 1.422 -7.871 1.00 62.84 105 ALA A C 1
ATOM 810 O O . ALA A 1 105 ? 10.158 2.256 -7.042 1.00 62.84 105 ALA A O 1
ATOM 811 N N . VAL A 1 106 ? 10.901 1.775 -9.105 1.00 70.25 106 VAL A N 1
ATOM 812 C CA . VAL A 1 106 ? 10.943 3.166 -9.584 1.00 70.25 106 VAL A CA 1
ATOM 813 C C . VAL A 1 106 ? 9.541 3.781 -9.662 1.00 70.25 106 VAL A C 1
ATOM 815 O O . VAL A 1 106 ? 9.359 4.931 -9.265 1.00 70.25 106 VAL A O 1
ATOM 818 N N . ALA A 1 107 ? 8.537 3.027 -10.120 1.00 73.38 107 ALA A N 1
ATOM 819 C CA . ALA A 1 107 ? 7.152 3.492 -10.184 1.00 73.38 107 ALA A CA 1
ATOM 820 C C . ALA A 1 107 ? 6.607 3.849 -8.793 1.00 73.38 107 ALA A C 1
ATOM 822 O O . ALA A 1 107 ? 5.975 4.896 -8.631 1.00 73.38 107 ALA A O 1
ATOM 823 N N . ILE A 1 108 ? 6.904 3.018 -7.786 1.00 67.44 108 ILE A N 1
ATOM 824 C CA . ILE A 1 108 ? 6.549 3.280 -6.385 1.00 67.44 108 ILE A CA 1
ATOM 825 C C . ILE A 1 108 ? 7.243 4.555 -5.897 1.00 67.44 108 ILE A C 1
ATOM 827 O O . ILE A 1 108 ? 6.581 5.453 -5.385 1.00 67.44 108 ILE A O 1
ATOM 831 N N . ALA A 1 109 ? 8.557 4.672 -6.104 1.00 65.12 109 ALA A N 1
ATOM 832 C CA . ALA A 1 109 ? 9.334 5.817 -5.634 1.00 65.12 109 ALA A CA 1
ATOM 833 C C . ALA A 1 109 ? 8.850 7.150 -6.231 1.00 65.12 109 ALA A C 1
ATOM 835 O O . ALA A 1 109 ? 8.646 8.114 -5.496 1.00 65.12 109 ALA A O 1
ATOM 836 N N . ILE A 1 110 ? 8.614 7.202 -7.547 1.00 70.81 110 ILE A N 1
ATOM 837 C CA . ILE A 1 110 ? 8.125 8.412 -8.228 1.00 70.81 110 ILE A CA 1
ATOM 838 C C . ILE A 1 110 ? 6.723 8.780 -7.749 1.00 70.81 110 ILE A C 1
ATOM 840 O O . ILE A 1 110 ? 6.442 9.954 -7.512 1.00 70.81 110 ILE A O 1
ATOM 844 N N . THR A 1 111 ? 5.838 7.793 -7.612 1.00 72.50 111 THR A N 1
ATOM 845 C CA . THR A 1 111 ? 4.466 8.054 -7.167 1.00 72.50 111 THR A CA 1
ATOM 846 C C . THR A 1 111 ? 4.455 8.558 -5.727 1.00 72.50 111 THR A C 1
ATOM 848 O O . THR A 1 111 ? 3.782 9.541 -5.437 1.00 72.50 111 THR A O 1
ATOM 851 N N . ASN A 1 112 ? 5.274 7.973 -4.851 1.00 65.50 112 ASN A N 1
ATOM 852 C CA . ASN A 1 112 ? 5.423 8.434 -3.473 1.00 65.50 112 ASN A CA 1
ATOM 853 C C . ASN A 1 112 ? 6.014 9.847 -3.395 1.00 65.50 112 ASN A C 1
ATOM 855 O O . ASN A 1 112 ? 5.531 10.655 -2.609 1.00 65.50 112 ASN A O 1
ATOM 859 N N . ALA A 1 113 ? 7.012 10.174 -4.222 1.00 63.53 113 ALA A N 1
ATOM 860 C CA . ALA A 1 113 ? 7.575 11.523 -4.283 1.00 63.53 113 ALA A CA 1
ATOM 861 C C . ALA A 1 113 ? 6.527 12.559 -4.721 1.00 63.53 113 ALA A C 1
ATOM 863 O O . ALA A 1 113 ? 6.409 13.608 -4.095 1.00 63.53 113 ALA A O 1
ATOM 864 N N . ARG A 1 114 ? 5.708 12.241 -5.734 1.00 68.75 114 ARG A N 1
ATOM 865 C CA . ARG A 1 114 ? 4.601 13.111 -6.170 1.00 68.75 114 ARG A CA 1
ATOM 866 C C . ARG A 1 114 ? 3.543 13.288 -5.085 1.00 68.75 114 ARG A C 1
ATOM 868 O O . ARG A 1 114 ? 3.121 14.410 -4.835 1.00 68.75 114 ARG A O 1
ATOM 875 N N . LEU A 1 115 ? 3.139 12.202 -4.425 1.00 64.44 115 LEU A N 1
ATOM 876 C CA . LEU A 1 115 ? 2.185 12.260 -3.313 1.00 64.44 115 LEU A CA 1
ATOM 877 C C . LEU A 1 115 ? 2.723 13.113 -2.160 1.00 64.44 115 LEU A C 1
ATOM 879 O O . LEU A 1 115 ? 1.981 13.903 -1.585 1.00 64.44 115 LEU A O 1
ATOM 883 N N . PHE A 1 116 ? 4.017 12.997 -1.860 1.00 55.94 116 PHE A N 1
ATOM 884 C CA . PHE A 1 116 ? 4.674 13.816 -0.850 1.00 55.94 116 PHE A CA 1
ATOM 885 C C . PHE A 1 116 ? 4.717 15.300 -1.245 1.00 55.94 116 PHE A C 1
ATOM 887 O O . PHE A 1 116 ? 4.367 16.152 -0.435 1.00 55.94 116 PHE A O 1
ATOM 894 N N . GLU A 1 117 ? 5.087 15.624 -2.486 1.00 63.59 117 GLU A N 1
ATOM 895 C CA . GLU A 1 117 ? 5.069 17.003 -2.996 1.00 63.59 117 GLU A CA 1
ATOM 896 C C . GLU A 1 117 ? 3.658 17.610 -2.968 1.00 63.59 117 GLU A C 1
ATOM 898 O O . GLU A 1 117 ? 3.487 18.767 -2.581 1.00 63.59 117 GLU A O 1
ATOM 903 N N . GLU A 1 118 ? 2.632 16.835 -3.329 1.00 64.62 118 GLU A N 1
ATOM 904 C CA . GLU A 1 118 ? 1.238 17.268 -3.228 1.00 64.62 118 GLU A CA 1
ATOM 905 C C . GLU A 1 118 ? 0.804 17.501 -1.781 1.00 64.62 118 GLU A C 1
ATOM 907 O O . GLU A 1 118 ? 0.137 18.497 -1.497 1.00 64.62 118 GLU A O 1
ATOM 912 N N . ALA A 1 119 ? 1.171 16.602 -0.867 1.00 56.34 119 ALA A N 1
ATOM 913 C CA . ALA A 1 119 ? 0.880 16.746 0.553 1.00 56.34 119 ALA A CA 1
ATOM 914 C C . ALA A 1 119 ? 1.566 17.990 1.134 1.00 56.34 119 ALA A C 1
ATOM 916 O O . ALA A 1 119 ? 0.925 18.778 1.827 1.00 56.34 119 ALA A O 1
ATOM 917 N N . GLU A 1 120 ? 2.832 18.226 0.788 1.00 61.72 120 GLU A N 1
ATOM 918 C CA . GLU A 1 120 ? 3.589 19.401 1.220 1.00 61.72 120 GLU A CA 1
ATOM 919 C C . GLU A 1 120 ? 2.997 20.695 0.645 1.00 61.72 120 GLU A C 1
ATOM 921 O O . GLU A 1 120 ? 2.850 21.685 1.360 1.00 61.72 120 GLU A O 1
ATOM 926 N N . SER A 1 121 ? 2.577 20.687 -0.623 1.00 67.50 121 SER A N 1
ATOM 927 C CA . SER A 1 121 ? 1.903 21.832 -1.237 1.00 67.50 121 SER A CA 1
ATOM 928 C C . SER A 1 121 ? 0.558 22.130 -0.566 1.00 67.50 121 SER A C 1
ATOM 930 O O . SER A 1 121 ? 0.265 23.290 -0.267 1.00 67.50 121 SER A O 1
ATOM 932 N N . ARG A 1 122 ? -0.242 21.100 -0.258 1.00 54.66 122 ARG A N 1
ATOM 933 C CA . ARG A 1 122 ? -1.497 21.257 0.496 1.00 54.66 122 ARG A CA 1
ATOM 934 C C . ARG A 1 122 ? -1.242 21.754 1.913 1.00 54.66 122 ARG A C 1
ATOM 936 O O . ARG A 1 122 ? -1.967 22.631 2.373 1.00 54.66 122 ARG A O 1
ATOM 943 N N . LYS A 1 123 ? -0.199 21.259 2.583 1.00 54.59 123 LYS A N 1
ATOM 944 C CA . LYS A 1 123 ? 0.221 21.753 3.897 1.00 54.59 123 LYS A CA 1
ATOM 945 C C . LYS A 1 123 ? 0.562 23.238 3.829 1.00 54.59 123 LYS A C 1
ATOM 947 O O . LYS A 1 123 ? 0.018 23.998 4.611 1.00 54.59 123 LYS A O 1
ATOM 952 N N . GLN A 1 124 ? 1.359 23.675 2.854 1.00 65.88 124 GLN A N 1
ATOM 953 C CA . GLN A 1 124 ? 1.680 25.096 2.663 1.00 65.88 124 GLN A CA 1
ATOM 954 C C . GLN A 1 124 ? 0.433 25.945 2.377 1.00 65.88 124 GLN A C 1
ATOM 956 O O . GLN A 1 124 ? 0.321 27.069 2.859 1.00 65.88 124 GLN A O 1
ATOM 961 N N . GLN A 1 125 ? -0.529 25.422 1.610 1.00 63.84 125 GLN A N 1
ATOM 962 C CA . GLN A 1 125 ? -1.811 26.095 1.379 1.00 63.84 125 GLN A CA 1
ATOM 963 C C . GLN A 1 125 ? -2.633 26.224 2.665 1.00 63.84 125 GLN A C 1
ATOM 965 O O . GLN A 1 125 ? -3.166 27.298 2.937 1.00 63.84 125 GLN A O 1
ATOM 970 N N . LEU A 1 126 ? -2.709 25.162 3.467 1.00 54.34 126 LEU A N 1
ATOM 971 C CA . LEU A 1 126 ? -3.374 25.173 4.767 1.00 54.34 126 LEU A CA 1
ATOM 972 C C . LEU A 1 126 ? -2.656 26.086 5.757 1.00 54.34 126 LEU A C 1
ATOM 974 O O . LEU A 1 126 ? -3.319 26.840 6.448 1.00 54.34 126 LEU A O 1
ATOM 978 N N . GLU A 1 127 ? -1.328 26.090 5.790 1.00 55.94 127 GLU A N 1
ATOM 979 C CA . GLU A 1 127 ? -0.532 27.013 6.598 1.00 55.94 127 GLU A CA 1
ATOM 980 C C . GLU A 1 127 ? -0.795 28.461 6.191 1.00 55.94 127 GLU A C 1
ATOM 982 O O . GLU A 1 127 ? -1.014 29.285 7.064 1.00 55.94 127 GLU A O 1
ATOM 987 N N . MET A 1 128 ? -0.872 28.783 4.894 1.00 62.91 128 MET A N 1
ATOM 988 C CA . MET A 1 128 ? -1.259 30.126 4.439 1.00 62.91 128 MET A CA 1
ATOM 989 C C . MET A 1 128 ? -2.695 30.497 4.839 1.00 62.91 128 MET A C 1
ATOM 991 O O . MET A 1 128 ? -2.944 31.641 5.221 1.00 62.91 128 MET A O 1
ATOM 995 N N . LEU A 1 129 ? -3.636 29.549 4.781 1.00 55.34 129 LEU A N 1
ATOM 996 C CA . LEU A 1 129 ? -5.015 29.751 5.244 1.00 55.34 129 LEU A CA 1
ATOM 997 C C . LEU A 1 129 ? -5.081 29.941 6.764 1.00 55.34 129 LEU A C 1
ATOM 999 O O . LEU A 1 129 ? -5.770 30.838 7.236 1.00 55.34 129 LEU A O 1
ATOM 1003 N N . LEU A 1 130 ? -4.323 29.154 7.524 1.00 48.94 130 LEU A N 1
ATOM 1004 C CA . LEU A 1 130 ? -4.182 29.269 8.972 1.00 48.94 130 LEU A CA 1
ATOM 1005 C C . LEU A 1 130 ? -3.427 30.541 9.361 1.00 48.94 130 LEU A C 1
ATOM 1007 O O . LEU A 1 130 ? -3.708 31.102 10.409 1.00 48.94 130 LEU A O 1
ATOM 1011 N N . GLU A 1 131 ? -2.509 31.045 8.534 1.00 52.25 131 GLU A N 1
ATOM 1012 C CA . GLU A 1 131 ? -1.847 32.338 8.737 1.00 52.25 131 GLU A CA 1
ATOM 1013 C C . GLU A 1 131 ? -2.809 33.505 8.461 1.00 52.25 131 GLU A C 1
ATOM 1015 O O . GLU A 1 131 ? -2.764 34.522 9.154 1.00 52.25 131 GLU A O 1
ATOM 1020 N N . GLN A 1 132 ? -3.728 33.352 7.498 1.00 50.81 132 GLN A N 1
ATOM 1021 C CA . GLN A 1 132 ? -4.871 34.259 7.345 1.00 50.81 132 GLN A CA 1
ATOM 1022 C C . GLN A 1 132 ? -5.808 34.199 8.560 1.00 50.81 132 GLN A C 1
ATOM 1024 O O . GLN A 1 132 ? -6.295 35.245 8.994 1.00 50.81 132 GLN A O 1
ATOM 1029 N N . ASP A 1 133 ? -6.023 33.012 9.131 1.00 41.91 133 ASP A N 1
ATOM 1030 C CA . ASP A 1 133 ? -6.852 32.806 10.326 1.00 41.91 133 ASP A CA 1
ATOM 1031 C C . ASP A 1 133 ? -6.130 33.209 11.630 1.00 41.91 133 ASP A C 1
ATOM 1033 O O . ASP A 1 133 ? -6.770 33.586 12.605 1.00 41.91 133 ASP A O 1
ATOM 1037 N N . ARG A 1 134 ? -4.788 33.271 11.642 1.00 40.62 134 ARG A N 1
ATOM 1038 C CA . ARG A 1 134 ? -3.939 33.762 12.753 1.00 40.62 134 ARG A CA 1
ATOM 1039 C C . ARG A 1 134 ? -4.113 35.250 13.063 1.00 40.62 134 ARG A C 1
ATOM 1041 O O . ARG A 1 134 ? -3.636 35.708 14.103 1.00 40.62 134 ARG A O 1
ATOM 1048 N N . GLY A 1 135 ? -4.863 35.998 12.249 1.00 43.66 135 GLY A N 1
ATOM 1049 C CA . GLY A 1 135 ? -5.456 37.268 12.681 1.00 43.66 135 GLY A CA 1
ATOM 1050 C C . GLY A 1 135 ? -6.431 37.113 13.864 1.00 43.66 135 GLY A C 1
ATOM 1051 O O . GLY A 1 135 ? -6.754 38.102 14.525 1.00 43.66 135 GLY A O 1
ATOM 1052 N N . GLN A 1 136 ? -6.882 35.891 14.164 1.00 40.03 136 GLN A N 1
ATOM 1053 C CA . GLN A 1 136 ? -7.803 35.552 15.243 1.00 40.03 136 GLN A CA 1
ATOM 1054 C C . GLN A 1 136 ? -7.364 34.254 15.968 1.00 40.03 136 GLN A C 1
ATOM 1056 O O . GLN A 1 136 ? -7.740 33.151 15.616 1.00 40.03 136 GLN A O 1
ATOM 1061 N N . GLN A 1 137 ? -6.619 34.434 17.065 1.00 30.75 137 GLN A N 1
ATOM 1062 C CA . GLN A 1 137 ? -6.516 33.544 18.246 1.00 30.75 137 GLN A CA 1
ATOM 1063 C C . GLN A 1 137 ? -5.711 32.211 18.204 1.00 30.75 137 GLN A C 1
ATOM 1065 O O . GLN A 1 137 ? -6.175 31.156 17.807 1.00 30.75 137 GLN A O 1
ATOM 1070 N N . ILE A 1 138 ? -4.500 32.315 18.775 1.00 37.69 138 ILE A N 1
ATOM 1071 C CA . ILE A 1 138 ? -3.710 31.467 19.711 1.00 37.69 138 ILE A CA 1
ATOM 1072 C C . ILE A 1 138 ? -3.976 29.939 19.898 1.00 37.69 138 ILE A C 1
ATOM 1074 O O . ILE A 1 138 ? -5.027 29.509 20.364 1.00 37.69 138 ILE A O 1
ATOM 1078 N N . THR A 1 139 ? -2.837 29.216 19.857 1.00 40.34 139 THR A N 1
ATOM 1079 C CA . THR A 1 139 ? -2.386 28.014 20.621 1.00 40.34 139 THR A CA 1
ATOM 1080 C C . THR A 1 139 ? -2.778 26.611 20.149 1.00 40.34 139 THR A C 1
ATOM 1082 O O . THR A 1 139 ? -3.812 26.092 20.539 1.00 40.34 139 THR A O 1
ATOM 1085 N N . THR A 1 140 ? -1.849 25.931 19.463 1.00 32.88 140 THR A N 1
ATOM 1086 C CA . THR A 1 140 ? -1.375 24.556 19.761 1.00 32.88 140 THR A CA 1
ATOM 1087 C C . THR A 1 140 ? -0.011 24.330 19.068 1.00 32.88 140 THR A C 1
ATOM 1089 O O . THR A 1 140 ? 0.290 24.963 18.058 1.00 32.88 140 THR A O 1
ATOM 1092 N N . THR A 1 141 ? 0.888 23.568 19.698 1.00 39.09 141 THR A N 1
ATOM 1093 C CA . THR A 1 141 ? 2.362 23.633 19.551 1.00 39.09 141 THR A CA 1
ATOM 1094 C C . THR A 1 141 ? 2.968 22.817 18.378 1.00 39.09 141 THR A C 1
ATOM 1096 O O . THR A 1 141 ? 2.607 21.650 18.251 1.00 39.09 141 THR A O 1
ATOM 1099 N N . PRO A 1 142 ? 3.955 23.338 17.600 1.00 46.06 142 PRO A N 1
ATOM 1100 C CA . PRO A 1 142 ? 4.594 22.671 16.438 1.00 46.06 142 PRO A CA 1
ATOM 1101 C C . PRO A 1 142 ? 5.856 21.821 16.731 1.00 46.06 142 PRO A C 1
ATOM 1103 O O . PRO A 1 142 ? 6.572 21.433 15.809 1.00 46.06 142 PRO A O 1
ATOM 1106 N N . GLU A 1 143 ? 6.198 21.556 17.991 1.00 42.84 143 GLU A N 1
ATOM 1107 C CA . GLU A 1 143 ? 7.564 21.134 18.362 1.00 42.84 143 GLU A CA 1
ATOM 1108 C C . GLU A 1 143 ? 7.914 19.662 18.047 1.00 42.84 143 GLU A C 1
ATOM 1110 O O . GLU A 1 143 ? 9.091 19.333 17.960 1.00 42.84 143 GLU A O 1
ATOM 1115 N N . GLN A 1 144 ? 6.943 18.773 17.799 1.00 44.56 144 GLN A N 1
ATOM 1116 C CA . GLN A 1 144 ? 7.211 17.329 17.632 1.00 44.56 144 GLN A CA 1
ATOM 1117 C C . GLN A 1 144 ? 7.520 16.870 16.192 1.00 44.56 144 GLN A C 1
ATOM 1119 O O . GLN A 1 144 ? 8.010 15.760 16.003 1.00 44.56 144 GLN A O 1
ATOM 1124 N N . MET A 1 145 ? 7.271 17.698 15.168 1.00 42.22 145 MET A N 1
ATOM 1125 C CA . MET A 1 145 ? 7.528 17.339 13.756 1.00 42.22 145 MET A CA 1
ATOM 1126 C C . MET A 1 145 ? 8.877 17.849 13.227 1.00 42.22 145 MET A C 1
ATOM 1128 O O . MET A 1 145 ? 9.315 17.453 12.147 1.00 42.22 145 MET A O 1
ATOM 1132 N N . HIS A 1 146 ? 9.542 18.735 13.969 1.00 50.12 146 HIS A N 1
ATOM 1133 C CA . HIS A 1 146 ? 10.690 19.487 13.467 1.00 50.12 146 HIS A CA 1
ATOM 1134 C C . HIS A 1 146 ? 11.997 18.671 13.473 1.00 50.12 146 HIS A C 1
ATOM 1136 O O . HIS A 1 146 ? 12.807 18.790 12.552 1.00 50.12 146 HIS A O 1
ATOM 1142 N N . ASP A 1 147 ? 12.184 17.806 14.470 1.00 47.28 147 ASP A N 1
ATOM 1143 C CA . ASP A 1 147 ? 13.411 17.022 14.665 1.00 47.28 147 ASP A CA 1
ATOM 1144 C C . ASP A 1 147 ? 13.677 15.961 13.573 1.00 47.28 147 ASP A C 1
ATOM 1146 O O . ASP A 1 147 ? 14.790 15.931 13.034 1.00 47.28 147 ASP A O 1
ATOM 1150 N N . PRO A 1 148 ? 12.706 15.122 13.155 1.00 50.06 148 PRO A N 1
ATOM 1151 C CA . PRO A 1 148 ? 12.963 14.105 12.129 1.00 50.06 148 PRO A CA 1
ATOM 1152 C C . PRO A 1 148 ? 13.175 14.701 10.726 1.00 50.06 148 PRO A C 1
ATOM 1154 O O . PRO A 1 148 ? 13.949 14.161 9.933 1.00 50.06 148 PRO A O 1
ATOM 1157 N N . LEU A 1 149 ? 12.557 15.849 10.421 1.00 45.69 149 LEU A N 1
ATOM 1158 C CA . LEU A 1 149 ? 12.740 16.551 9.143 1.00 45.69 149 LEU A CA 1
ATOM 1159 C C . LEU A 1 149 ? 14.143 17.160 9.005 1.00 45.69 149 LEU A C 1
ATOM 1161 O O . LEU A 1 149 ? 14.739 17.122 7.924 1.00 45.69 149 LEU A O 1
ATOM 1165 N N . VAL A 1 150 ? 14.701 17.679 10.101 1.00 52.62 150 VAL A N 1
ATOM 1166 C CA . VAL A 1 150 ? 16.081 18.188 10.135 1.00 52.62 150 VAL A CA 1
ATOM 1167 C C . VAL A 1 150 ? 17.083 17.058 9.881 1.00 52.62 150 VAL A C 1
ATOM 1169 O O . VAL A 1 150 ? 18.053 17.252 9.142 1.00 52.62 150 VAL A O 1
ATOM 1172 N N . GLU A 1 151 ? 16.825 15.864 10.416 1.00 50.28 151 GLU A N 1
ATOM 1173 C CA . GLU A 1 151 ? 17.701 14.705 10.239 1.00 50.28 151 GLU A CA 1
ATOM 1174 C C . GLU A 1 151 ? 17.669 14.152 8.805 1.00 50.28 151 GLU A C 1
ATOM 1176 O O . GLU A 1 151 ? 18.723 13.904 8.213 1.00 50.28 151 GLU A O 1
ATOM 1181 N N . ILE A 1 152 ? 16.488 14.065 8.181 1.00 51.34 152 ILE A N 1
ATOM 1182 C CA . ILE A 1 152 ? 16.368 13.699 6.758 1.00 51.34 152 ILE A CA 1
ATOM 1183 C C . ILE A 1 152 ? 17.088 14.717 5.867 1.00 51.34 152 ILE A C 1
ATOM 1185 O O . ILE A 1 152 ? 17.823 14.330 4.953 1.00 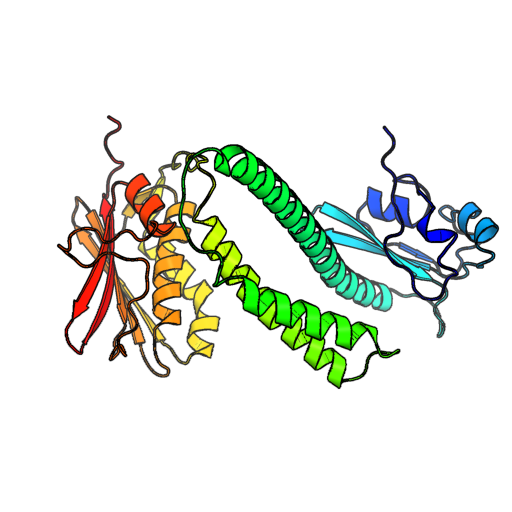51.34 152 ILE A O 1
ATOM 1189 N N . GLY A 1 153 ? 16.942 16.016 6.148 1.00 47.56 153 GLY A N 1
ATOM 1190 C CA . GLY A 1 153 ? 17.647 17.070 5.415 1.00 47.56 153 GLY A CA 1
ATOM 1191 C C . GLY A 1 153 ? 19.170 16.953 5.539 1.00 47.56 153 GLY A C 1
ATOM 1192 O O . GLY A 1 153 ? 19.899 17.115 4.554 1.00 47.56 153 GLY A O 1
ATOM 1193 N N . ARG A 1 154 ? 19.665 16.604 6.732 1.00 54.22 154 ARG A N 1
ATOM 1194 C CA . ARG A 1 154 ? 21.091 16.372 7.000 1.00 54.22 154 ARG A CA 1
ATOM 1195 C C . ARG A 1 154 ? 21.630 15.171 6.215 1.00 54.22 154 ARG A C 1
ATOM 1197 O O . ARG A 1 154 ? 22.673 15.298 5.571 1.00 54.22 154 ARG A O 1
ATOM 1204 N N . LEU A 1 155 ? 20.919 14.042 6.228 1.00 50.59 155 LEU A N 1
ATOM 1205 C CA . LEU A 1 155 ? 21.321 12.802 5.546 1.00 50.59 155 LEU A CA 1
ATOM 1206 C C . LEU A 1 155 ? 21.264 12.938 4.016 1.00 50.59 155 LEU A C 1
ATOM 1208 O O . LEU A 1 155 ? 22.198 12.540 3.320 1.00 50.59 155 LEU A O 1
ATOM 1212 N N . THR A 1 156 ? 20.231 13.602 3.491 1.00 50.22 156 THR A N 1
ATOM 1213 C CA . THR A 1 156 ? 20.097 13.910 2.055 1.00 50.22 156 THR A CA 1
ATOM 1214 C C . THR A 1 156 ? 21.253 14.786 1.560 1.00 50.22 156 THR A C 1
ATOM 1216 O O . THR A 1 156 ? 21.797 14.572 0.477 1.00 50.22 156 THR A O 1
ATOM 1219 N N . LYS A 1 157 ? 21.701 15.745 2.380 1.00 51.00 157 LYS A N 1
ATOM 1220 C CA . LYS A 1 157 ? 22.856 16.597 2.065 1.00 51.00 157 LYS A CA 1
ATOM 1221 C C . LYS A 1 157 ? 24.186 15.834 2.099 1.00 51.00 157 LYS A C 1
ATOM 1223 O O . LYS A 1 157 ? 25.071 16.165 1.315 1.00 51.00 157 LYS A O 1
ATOM 1228 N N . GLN A 1 158 ? 24.327 14.822 2.960 1.00 55.72 158 GLN A N 1
ATOM 1229 C CA . GLN A 1 158 ? 25.505 13.941 2.988 1.00 55.72 158 GLN A CA 1
ATOM 1230 C C . GLN A 1 158 ? 25.554 12.999 1.777 1.00 55.72 158 GLN A C 1
ATOM 1232 O O . GLN A 1 158 ? 26.629 12.785 1.221 1.00 55.72 158 GLN A O 1
ATOM 1237 N N . LEU A 1 159 ? 24.402 12.506 1.311 1.00 50.09 159 LEU A N 1
ATOM 1238 C CA . LEU A 1 159 ? 24.304 11.713 0.080 1.00 50.09 159 LEU A CA 1
ATOM 1239 C C . LEU A 1 159 ? 24.728 12.498 -1.166 1.00 50.09 159 LEU A C 1
ATOM 1241 O O . LEU A 1 159 ? 25.368 11.940 -2.049 1.00 50.09 159 LEU A O 1
ATOM 1245 N N . ASN A 1 160 ? 24.428 13.797 -1.215 1.00 50.22 160 ASN A N 1
ATOM 1246 C CA . ASN A 1 160 ? 24.684 14.642 -2.385 1.00 50.22 160 ASN A CA 1
ATOM 1247 C C . ASN A 1 160 ? 26.143 15.145 -2.501 1.00 50.22 160 ASN A C 1
ATOM 1249 O O . ASN A 1 160 ? 26.455 15.927 -3.397 1.00 50.22 160 ASN A O 1
ATOM 1253 N N . GLN A 1 161 ? 27.036 14.755 -1.579 1.00 51.97 161 GLN A N 1
ATOM 1254 C CA . GLN A 1 161 ? 28.422 15.251 -1.504 1.00 51.97 161 GLN A CA 1
ATOM 1255 C C . GLN A 1 161 ? 29.501 14.240 -1.928 1.00 51.97 161 GLN A C 1
ATOM 1257 O O . GLN A 1 161 ? 30.685 14.572 -1.894 1.00 51.97 161 GLN A O 1
ATOM 1262 N N . ALA A 1 162 ? 29.138 13.049 -2.398 1.00 39.69 162 ALA A N 1
ATOM 1263 C CA . ALA A 1 162 ? 30.086 12.096 -2.974 1.00 39.69 162 ALA A CA 1
ATOM 1264 C C . ALA A 1 162 ? 29.488 11.460 -4.233 1.00 39.69 162 ALA A C 1
ATOM 1266 O O . ALA A 1 162 ? 28.274 11.333 -4.326 1.00 39.69 162 ALA A O 1
ATOM 1267 N N . GLY A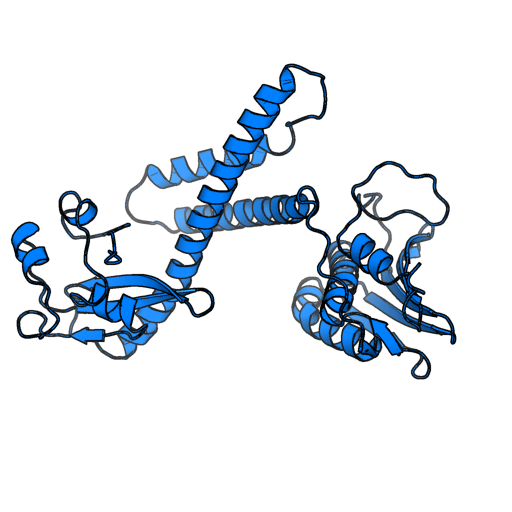 1 163 ? 30.343 11.120 -5.203 1.00 64.81 163 GLY A N 1
ATOM 1268 C CA . GLY A 1 163 ? 29.973 10.491 -6.476 1.00 64.81 163 GLY A CA 1
ATOM 1269 C C . GLY A 1 163 ? 29.362 9.089 -6.327 1.00 64.81 163 GLY A C 1
ATOM 1270 O O . GLY A 1 163 ? 28.436 8.891 -5.554 1.00 64.81 163 GLY A O 1
ATOM 1271 N N . SER A 1 164 ? 29.829 8.121 -7.123 1.00 48.06 164 SER A N 1
ATOM 1272 C CA . SER A 1 164 ? 29.233 6.774 -7.231 1.00 48.06 164 SER A CA 1
ATOM 1273 C C . SER A 1 164 ? 28.895 6.125 -5.883 1.00 48.06 164 SER A C 1
ATOM 1275 O O . SER A 1 164 ? 29.676 6.233 -4.943 1.00 48.06 164 SER A O 1
ATOM 1277 N N . LEU A 1 165 ? 27.757 5.423 -5.844 1.00 48.28 165 LEU A N 1
ATOM 1278 C CA . LEU A 1 165 ? 27.164 4.835 -4.642 1.00 48.28 165 LEU A CA 1
ATOM 1279 C C . LEU A 1 165 ? 28.072 3.768 -4.001 1.00 48.28 165 LEU A C 1
ATOM 1281 O O . LEU A 1 165 ? 28.366 2.747 -4.622 1.00 48.28 165 LEU A O 1
ATOM 1285 N N . ASN A 1 166 ? 28.473 3.993 -2.749 1.00 57.41 166 ASN A N 1
ATOM 1286 C CA . ASN A 1 166 ? 29.229 3.061 -1.907 1.00 57.41 166 ASN A CA 1
ATOM 1287 C C . ASN A 1 166 ? 28.301 2.376 -0.876 1.00 57.41 166 ASN A C 1
ATOM 1289 O O . ASN A 1 166 ? 27.232 2.888 -0.555 1.00 57.41 166 ASN A O 1
ATOM 1293 N N . THR A 1 167 ? 28.736 1.265 -0.271 1.00 52.91 167 THR A N 1
ATOM 1294 C CA . THR A 1 167 ? 27.965 0.464 0.715 1.00 52.91 167 THR A CA 1
ATOM 1295 C C . THR A 1 167 ? 27.508 1.262 1.951 1.00 52.91 167 THR A C 1
ATOM 1297 O O . THR A 1 167 ? 26.478 0.973 2.552 1.00 52.91 167 THR A O 1
ATOM 1300 N N . GLU A 1 168 ? 28.236 2.320 2.310 1.00 51.41 168 GLU A N 1
ATOM 1301 C CA . GLU A 1 168 ? 27.870 3.246 3.392 1.00 51.41 168 GLU A CA 1
ATOM 1302 C C . GLU A 1 168 ? 26.676 4.147 3.004 1.00 51.41 168 GLU A C 1
ATOM 1304 O O . GLU A 1 168 ? 25.847 4.493 3.841 1.00 51.41 168 GLU A O 1
ATOM 1309 N N . GLN A 1 169 ? 26.517 4.469 1.714 1.00 50.75 169 GLN A N 1
ATOM 1310 C CA . GLN A 1 169 ? 25.383 5.242 1.192 1.00 50.75 169 GLN A CA 1
ATOM 1311 C C . GLN A 1 169 ? 24.120 4.384 1.028 1.00 50.75 169 GLN A C 1
ATOM 1313 O O . GLN A 1 169 ? 23.022 4.909 1.193 1.00 50.75 169 GLN A O 1
ATOM 1318 N N . GLU A 1 170 ? 24.250 3.073 0.796 1.00 51.88 170 GLU A N 1
ATOM 1319 C CA . GLU A 1 170 ? 23.126 2.126 0.897 1.00 51.88 170 GLU A CA 1
ATOM 1320 C C . GLU A 1 170 ? 22.567 2.079 2.325 1.00 51.88 170 GLU A C 1
ATOM 1322 O O . GLU A 1 170 ? 21.354 2.143 2.507 1.00 51.88 170 GLU A O 1
ATOM 1327 N N . GLN A 1 171 ? 23.433 2.077 3.344 1.00 51.38 171 GLN A N 1
ATOM 1328 C CA . GLN A 1 171 ? 23.020 2.186 4.749 1.00 51.38 171 GLN A CA 1
ATOM 1329 C C . GLN A 1 171 ? 22.343 3.526 5.066 1.00 51.38 171 GLN A C 1
ATOM 1331 O O . GLN A 1 171 ? 21.353 3.555 5.803 1.00 51.38 171 GLN A O 1
ATOM 1336 N N . ILE A 1 172 ? 22.819 4.631 4.481 1.00 53.56 172 ILE A N 1
ATOM 1337 C CA . ILE A 1 172 ? 22.172 5.942 4.625 1.00 53.56 172 ILE A CA 1
ATOM 1338 C C . ILE A 1 172 ? 20.800 5.943 3.937 1.00 53.56 172 ILE A C 1
ATOM 1340 O O . ILE A 1 172 ? 19.839 6.416 4.532 1.00 53.56 172 ILE A O 1
ATOM 1344 N N . LEU A 1 173 ? 20.663 5.364 2.740 1.00 48.12 173 LEU A N 1
ATOM 1345 C CA . LEU A 1 173 ? 19.371 5.210 2.058 1.00 48.12 173 LEU A CA 1
ATOM 1346 C C . LEU A 1 173 ? 18.401 4.331 2.854 1.00 48.12 173 LEU A C 1
ATOM 1348 O O . LEU A 1 173 ? 17.216 4.642 2.927 1.00 48.12 173 LEU A O 1
ATOM 1352 N N . GLN A 1 174 ? 18.897 3.276 3.499 1.00 47.66 174 GLN A N 1
ATOM 1353 C CA . GLN A 1 174 ? 18.097 2.403 4.356 1.00 47.66 174 GLN A CA 1
ATOM 1354 C C . GLN A 1 174 ? 17.643 3.121 5.634 1.00 47.66 174 GLN A C 1
ATOM 1356 O O . GLN A 1 174 ? 16.493 2.981 6.044 1.00 47.66 174 GLN A O 1
ATOM 1361 N N . THR A 1 175 ? 18.515 3.951 6.213 1.00 50.41 175 THR A N 1
ATOM 1362 C CA . THR A 1 175 ? 18.190 4.805 7.365 1.00 50.41 175 THR A CA 1
ATOM 1363 C C . THR A 1 175 ? 17.176 5.877 6.977 1.00 50.41 175 THR A C 1
ATOM 1365 O O . THR A 1 175 ? 16.190 6.064 7.676 1.00 50.41 175 THR A O 1
ATOM 1368 N N . ILE A 1 176 ? 17.347 6.529 5.824 1.00 53.19 176 ILE A N 1
ATOM 1369 C CA . ILE A 1 176 ? 16.376 7.492 5.292 1.00 53.19 176 ILE A CA 1
ATOM 1370 C C . ILE A 1 176 ? 15.032 6.814 5.041 1.00 53.19 176 ILE A C 1
ATOM 1372 O O . ILE A 1 176 ? 14.008 7.378 5.402 1.00 53.19 176 ILE A O 1
ATOM 1376 N N . ALA A 1 177 ? 15.018 5.606 4.475 1.00 46.06 177 ALA A N 1
ATOM 1377 C CA . ALA A 1 177 ? 13.791 4.851 4.256 1.00 46.06 177 ALA A CA 1
ATOM 1378 C C . ALA A 1 177 ? 13.093 4.487 5.577 1.00 46.06 177 ALA A C 1
ATOM 1380 O O . ALA A 1 177 ? 11.872 4.579 5.656 1.00 46.06 177 ALA A O 1
ATOM 1381 N N . GLN A 1 178 ? 13.843 4.136 6.627 1.00 48.31 178 GLN A N 1
ATOM 1382 C CA . GLN A 1 178 ? 13.292 3.867 7.960 1.00 48.31 178 GLN A CA 1
ATOM 1383 C C . GLN A 1 178 ? 12.751 5.131 8.637 1.00 48.31 178 GLN A C 1
ATOM 1385 O O . GLN A 1 178 ? 11.633 5.112 9.145 1.00 48.31 178 GLN A O 1
ATOM 1390 N N . THR A 1 179 ? 13.489 6.241 8.599 1.00 49.59 179 THR A N 1
ATOM 1391 C CA . THR A 1 179 ? 13.038 7.519 9.171 1.00 49.59 179 THR A CA 1
ATOM 1392 C C . THR A 1 179 ? 11.851 8.087 8.391 1.00 49.59 179 THR A C 1
ATOM 1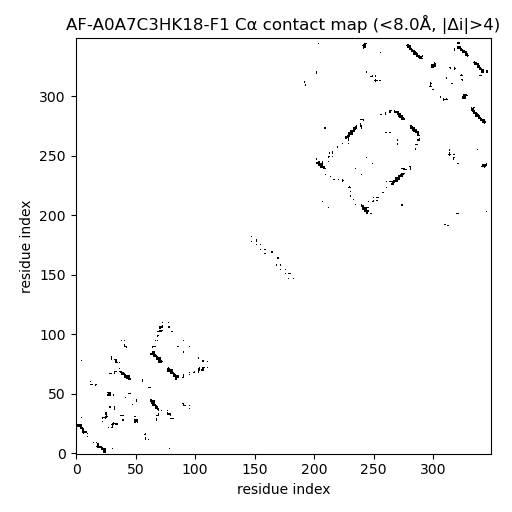394 O O . THR A 1 179 ? 10.918 8.616 8.987 1.00 49.59 179 THR A O 1
ATOM 1397 N N . ALA A 1 180 ? 11.836 7.932 7.063 1.00 47.56 180 ALA A N 1
ATOM 1398 C CA . ALA A 1 180 ? 10.704 8.296 6.218 1.00 47.56 180 ALA A CA 1
ATOM 1399 C C . ALA A 1 180 ? 9.491 7.397 6.477 1.00 47.56 180 ALA A C 1
ATOM 1401 O O . ALA A 1 180 ? 8.381 7.907 6.505 1.00 47.56 180 ALA A O 1
ATOM 1402 N N . ALA A 1 181 ? 9.682 6.096 6.724 1.00 44.88 181 ALA A N 1
ATOM 1403 C CA . ALA A 1 181 ? 8.603 5.192 7.119 1.00 44.88 181 ALA A CA 1
ATOM 1404 C C . ALA A 1 181 ? 8.026 5.553 8.496 1.00 44.88 181 ALA A C 1
ATOM 1406 O O . ALA A 1 181 ? 6.813 5.541 8.651 1.00 44.88 181 ALA A O 1
ATOM 1407 N N . GLN A 1 182 ? 8.858 5.952 9.464 1.00 48.53 182 GLN A N 1
ATOM 1408 C CA . GLN A 1 182 ? 8.401 6.456 10.767 1.00 48.53 182 GLN A CA 1
ATOM 1409 C C . GLN A 1 182 ? 7.657 7.791 10.651 1.00 48.53 182 GLN A C 1
ATOM 1411 O O . GLN A 1 182 ? 6.627 7.980 11.292 1.00 48.53 182 GLN A O 1
ATOM 1416 N N . LEU A 1 183 ? 8.139 8.708 9.806 1.00 46.09 183 LEU A N 1
ATOM 1417 C CA . LEU A 1 183 ? 7.427 9.947 9.482 1.00 46.09 183 LEU A CA 1
ATOM 1418 C C . LEU A 1 183 ? 6.112 9.660 8.761 1.00 46.09 183 LEU A C 1
ATOM 1420 O O . LEU A 1 183 ? 5.122 10.314 9.047 1.00 46.09 183 LEU A O 1
ATOM 1424 N N . MET A 1 184 ? 6.088 8.679 7.860 1.00 39.22 184 MET A N 1
ATOM 1425 C CA . MET A 1 184 ? 4.886 8.256 7.155 1.00 39.22 184 MET A CA 1
ATOM 1426 C C . MET A 1 184 ? 3.913 7.584 8.122 1.00 39.22 184 MET A C 1
ATOM 1428 O O . MET A 1 184 ? 2.738 7.879 8.047 1.00 39.22 184 MET A O 1
ATOM 1432 N N . GLU A 1 185 ? 4.361 6.794 9.097 1.00 46.03 185 GLU A N 1
ATOM 1433 C CA . GLU A 1 185 ? 3.509 6.242 10.159 1.00 46.03 185 GLU A CA 1
ATOM 1434 C C . GLU A 1 185 ? 2.962 7.345 11.085 1.00 46.03 185 GLU A C 1
ATOM 1436 O O . GLU A 1 185 ? 1.779 7.332 11.411 1.00 46.03 185 GLU A O 1
ATOM 1441 N N . MET A 1 186 ? 3.763 8.368 11.410 1.00 42.50 186 MET A N 1
ATOM 1442 C CA . MET A 1 186 ? 3.289 9.582 12.089 1.00 42.50 186 MET A CA 1
ATOM 1443 C C . MET A 1 186 ? 2.283 10.370 11.243 1.00 42.50 186 MET A C 1
ATOM 1445 O O . MET A 1 186 ? 1.283 10.828 11.774 1.00 42.50 186 MET A O 1
ATOM 1449 N N . VAL A 1 187 ? 2.523 10.536 9.940 1.00 41.34 187 VAL A N 1
ATOM 1450 C CA . VAL A 1 187 ? 1.631 11.261 9.021 1.00 41.34 187 VAL A CA 1
ATOM 1451 C C . VAL A 1 187 ? 0.352 10.472 8.760 1.00 41.34 187 VAL A C 1
ATOM 1453 O O . VAL A 1 187 ? -0.711 11.068 8.761 1.00 41.34 187 VAL A O 1
ATOM 1456 N N . THR A 1 188 ? 0.415 9.148 8.632 1.00 35.78 188 THR A N 1
ATOM 1457 C CA . THR A 1 188 ? -0.768 8.279 8.496 1.00 35.78 188 THR A CA 1
ATOM 1458 C C . THR A 1 188 ? -1.559 8.251 9.809 1.00 35.78 188 THR A C 1
ATOM 1460 O O . THR A 1 188 ? -2.783 8.232 9.789 1.00 35.78 188 THR A O 1
ATOM 1463 N N . GLY A 1 189 ? -0.879 8.351 10.960 1.00 38.53 189 GLY A N 1
ATOM 1464 C CA . GLY A 1 189 ? -1.512 8.618 12.256 1.00 38.53 189 GLY A CA 1
ATOM 1465 C C . GLY A 1 189 ? -2.076 10.042 12.396 1.00 38.53 189 GLY A C 1
ATOM 1466 O O . GLY A 1 189 ? -2.997 10.256 13.176 1.00 38.53 189 GLY A O 1
ATOM 1467 N N . LEU A 1 190 ? -1.571 11.014 11.624 1.00 36.47 190 LEU A N 1
ATOM 1468 C CA . LEU A 1 190 ? -2.114 12.376 11.520 1.00 36.47 190 LEU A CA 1
ATOM 1469 C C . LEU A 1 190 ? -3.221 12.499 10.451 1.00 36.47 190 LEU A C 1
ATOM 1471 O O . LEU A 1 190 ? -4.018 13.435 10.523 1.00 36.47 190 LEU A O 1
ATOM 1475 N N . GLU A 1 191 ? -3.330 11.565 9.498 1.00 32.38 191 GLU A N 1
ATOM 1476 C CA . GLU A 1 191 ? -4.433 11.483 8.525 1.00 32.38 191 GLU A CA 1
ATOM 1477 C C . GLU A 1 191 ? -5.761 11.066 9.182 1.00 32.38 191 GLU A C 1
ATOM 1479 O O . GLU A 1 191 ? -6.823 11.433 8.682 1.00 32.38 191 GLU A O 1
ATOM 1484 N N . GLU A 1 192 ? -5.737 10.437 10.364 1.00 40.16 192 GLU A N 1
ATOM 1485 C CA . GLU A 1 192 ? -6.930 10.307 11.224 1.00 40.16 192 GLU A CA 1
ATOM 1486 C C . GLU A 1 192 ? -7.397 11.651 11.814 1.00 40.16 192 GLU A C 1
ATOM 1488 O O . GLU A 1 192 ? -8.476 11.752 12.397 1.00 40.16 192 GLU A O 1
ATOM 1493 N N . THR A 1 193 ? -6.616 12.720 11.641 1.00 39.19 193 THR A N 1
ATOM 1494 C CA . THR A 1 193 ? -6.838 14.008 12.298 1.00 39.19 193 THR A CA 1
ATOM 1495 C C . THR A 1 193 ? -6.792 15.197 11.341 1.00 39.19 193 THR A C 1
ATOM 1497 O O . THR A 1 193 ? -6.107 16.158 11.648 1.00 39.19 193 THR A O 1
ATOM 1500 N N . ALA A 1 194 ? -7.496 15.177 10.199 1.00 29.67 194 ALA A N 1
ATOM 1501 C CA . ALA A 1 194 ? -8.080 16.392 9.582 1.00 29.67 194 ALA A CA 1
ATOM 1502 C C . ALA A 1 194 ? -8.602 16.182 8.147 1.00 29.67 194 ALA A C 1
ATOM 1504 O O . ALA A 1 194 ? -8.136 16.846 7.232 1.00 29.67 194 ALA A O 1
ATOM 1505 N N . VAL A 1 195 ? -9.643 15.379 7.922 1.00 34.56 195 VAL A N 1
ATOM 1506 C CA . VAL A 1 195 ? -10.650 15.741 6.907 1.00 34.56 195 VAL A CA 1
ATOM 1507 C C . VAL A 1 195 ? -11.996 15.213 7.374 1.00 34.56 195 VAL A C 1
ATOM 1509 O O . VAL A 1 195 ? -12.220 14.013 7.465 1.00 34.56 195 VAL A O 1
ATOM 1512 N N . THR A 1 196 ? -12.925 16.120 7.650 1.00 33.41 196 THR A N 1
ATOM 1513 C CA . THR A 1 196 ? -14.343 15.814 7.840 1.00 33.41 196 THR A CA 1
ATOM 1514 C C . THR A 1 196 ? -14.971 15.470 6.483 1.00 33.41 196 THR A C 1
ATOM 1516 O O . THR A 1 196 ? -15.823 16.189 5.972 1.00 33.41 196 THR A O 1
ATOM 1519 N N . THR A 1 197 ? -14.533 14.387 5.844 1.00 33.47 197 THR A N 1
ATOM 1520 C CA . THR A 1 197 ? -15.419 13.653 4.940 1.00 33.47 197 THR A CA 1
ATOM 1521 C C . THR A 1 197 ? -16.304 12.798 5.838 1.00 33.47 197 THR A C 1
ATOM 1523 O O . THR A 1 197 ? -15.759 12.110 6.699 1.00 33.47 197 THR A O 1
ATOM 1526 N N . PRO A 1 198 ? -17.643 12.837 5.713 1.00 41.22 198 PRO A N 1
ATOM 1527 C CA . PRO A 1 198 ? -18.451 11.794 6.322 1.00 41.22 198 PRO A CA 1
ATOM 1528 C C . PRO A 1 198 ? -17.893 10.462 5.820 1.00 41.22 198 PRO A C 1
ATOM 1530 O O . PRO A 1 198 ? -17.746 10.302 4.603 1.00 41.22 198 PRO A O 1
ATOM 1533 N N . ASP A 1 199 ? -17.542 9.555 6.736 1.00 47.44 199 ASP A N 1
ATOM 1534 C CA . ASP A 1 199 ? -17.259 8.170 6.369 1.00 47.44 199 ASP A CA 1
ATOM 1535 C C . ASP A 1 199 ? -18.366 7.708 5.410 1.00 47.44 199 ASP A C 1
ATOM 1537 O O . ASP A 1 199 ? -19.542 8.021 5.654 1.00 47.44 199 ASP A O 1
ATOM 1541 N N . PRO A 1 200 ? -18.033 7.034 4.293 1.00 55.44 200 PRO A N 1
ATOM 1542 C CA . PRO A 1 200 ? -19.055 6.496 3.408 1.00 55.44 200 PRO A CA 1
ATOM 1543 C C . PRO A 1 200 ? -20.059 5.704 4.253 1.00 55.44 200 PRO A C 1
ATOM 1545 O O . PRO A 1 200 ? -19.651 4.899 5.095 1.00 55.44 200 PRO A O 1
ATOM 1548 N N . GLU A 1 201 ? -21.360 5.976 4.071 1.00 66.19 201 GLU A N 1
ATOM 1549 C CA . GLU A 1 201 ? -22.409 5.329 4.866 1.00 66.19 201 GLU A CA 1
ATOM 1550 C C . GLU A 1 201 ? -22.173 3.809 4.893 1.00 66.19 201 GLU A C 1
ATOM 1552 O O . GLU A 1 201 ? -22.006 3.216 3.819 1.00 66.19 201 GLU A O 1
ATOM 1557 N N . PRO A 1 202 ? -22.151 3.165 6.079 1.00 78.50 202 PRO A N 1
ATOM 1558 C CA . PRO A 1 202 ? -21.802 1.755 6.173 1.00 78.50 202 PRO A CA 1
ATOM 1559 C C . PRO A 1 202 ? -22.755 0.910 5.331 1.00 78.50 202 PRO A C 1
ATOM 1561 O O . PRO A 1 202 ? -23.982 0.977 5.486 1.00 78.50 202 PRO A O 1
ATOM 1564 N N . LEU A 1 203 ? -22.206 0.070 4.454 1.00 83.12 203 LEU A N 1
ATOM 1565 C CA . LEU A 1 203 ? -23.015 -0.846 3.663 1.00 83.12 203 LEU A CA 1
ATOM 1566 C C . LEU A 1 203 ? -23.320 -2.102 4.488 1.00 83.12 203 LEU A C 1
ATOM 1568 O O . LEU A 1 203 ? -22.669 -3.136 4.339 1.00 83.12 203 LEU A O 1
ATOM 1572 N N . TYR A 1 204 ? -24.335 -2.005 5.351 1.00 86.50 204 TYR A N 1
ATOM 1573 C CA . TYR A 1 204 ? -24.734 -3.082 6.260 1.00 86.50 204 TYR A CA 1
ATOM 1574 C C . TYR A 1 204 ? -25.074 -4.384 5.528 1.00 86.50 204 TYR A C 1
ATOM 1576 O O . TYR A 1 204 ? -25.986 -4.439 4.697 1.00 86.50 204 TYR A O 1
ATOM 1584 N N . LYS A 1 205 ? -24.363 -5.446 5.897 1.00 88.50 205 LYS A N 1
ATOM 1585 C CA . LYS A 1 205 ? -24.581 -6.833 5.487 1.00 88.50 205 LYS A CA 1
ATOM 1586 C C . LYS A 1 205 ? -24.437 -7.749 6.711 1.00 88.50 205 LYS A C 1
ATOM 1588 O O . LYS A 1 205 ? -23.832 -7.343 7.702 1.00 88.50 205 LYS A O 1
ATOM 1593 N N . PRO A 1 206 ? -24.964 -8.985 6.662 1.00 89.69 206 PRO A N 1
ATOM 1594 C CA . PRO A 1 206 ? -24.618 -10.007 7.641 1.00 89.69 206 PRO A CA 1
ATOM 1595 C C . PRO A 1 206 ? -23.115 -10.305 7.583 1.00 89.69 206 PRO A C 1
ATOM 1597 O O . PRO A 1 206 ? -22.602 -10.704 6.537 1.00 89.69 206 PRO A O 1
ATOM 1600 N N . CYS A 1 207 ? -22.435 -10.107 8.704 1.00 90.06 207 CYS A N 1
ATOM 1601 C CA . CYS A 1 207 ? -21.004 -10.313 8.872 1.00 90.06 207 CYS A CA 1
ATOM 1602 C C . CYS A 1 207 ? -20.776 -11.347 9.967 1.00 90.06 207 CYS A C 1
ATOM 1604 O O . CYS A 1 207 ? -21.259 -11.160 11.083 1.00 90.06 207 CYS A O 1
ATOM 1606 N N . ASP A 1 208 ? -20.023 -12.401 9.664 1.00 91.44 208 ASP A N 1
ATOM 1607 C CA . ASP A 1 208 ? -19.512 -13.312 10.684 1.00 91.44 208 ASP A CA 1
ATOM 1608 C C . ASP A 1 208 ? -18.213 -12.732 11.262 1.00 91.44 208 ASP A C 1
ATOM 1610 O O . ASP A 1 208 ? -17.200 -12.600 10.570 1.00 91.44 208 ASP A O 1
ATOM 1614 N N . ILE A 1 209 ? -18.260 -12.331 12.532 1.00 93.69 209 ILE A N 1
ATOM 1615 C CA . ILE A 1 209 ? -17.115 -11.759 13.240 1.00 93.69 209 ILE A CA 1
ATOM 1616 C C . ILE A 1 209 ? -15.987 -12.781 13.384 1.00 93.69 209 ILE A C 1
ATOM 1618 O O . ILE A 1 209 ? -14.823 -12.389 13.305 1.00 93.69 209 ILE A O 1
ATOM 1622 N N . LEU A 1 210 ? -16.293 -14.072 13.544 1.00 93.06 210 LEU A N 1
ATOM 1623 C CA . LEU A 1 210 ? -15.265 -15.107 13.633 1.00 93.06 210 LEU A CA 1
ATOM 1624 C C . LEU A 1 210 ? -14.491 -15.214 12.315 1.00 93.06 210 LEU A C 1
ATOM 1626 O O . LEU A 1 210 ? -13.260 -15.250 12.337 1.00 93.06 210 LEU A O 1
ATOM 1630 N N . ASP A 1 211 ? -15.184 -15.180 11.175 1.00 92.31 211 ASP A N 1
ATOM 1631 C CA . ASP A 1 211 ? -14.540 -15.186 9.855 1.00 92.31 211 ASP A CA 1
ATOM 1632 C C . ASP A 1 211 ? -13.648 -13.957 9.642 1.00 92.31 211 ASP A C 1
ATOM 1634 O O . ASP A 1 211 ? -12.556 -14.068 9.080 1.00 92.31 211 ASP A O 1
ATOM 1638 N N . ILE A 1 212 ? -14.102 -12.775 10.076 1.00 94.06 212 ILE A N 1
ATOM 1639 C CA . ILE A 1 212 ? -13.325 -11.533 9.966 1.00 94.06 212 ILE A CA 1
ATOM 1640 C C . ILE A 1 212 ? -12.070 -11.616 10.839 1.00 94.06 212 ILE A C 1
ATOM 1642 O O . ILE A 1 212 ? -10.968 -11.400 10.340 1.00 94.06 212 ILE A O 1
ATOM 1646 N N . VAL A 1 213 ? -12.218 -11.979 12.116 1.00 94.44 213 VAL A N 1
ATOM 1647 C CA . VAL A 1 213 ? -11.092 -12.104 13.054 1.00 94.44 213 VAL A CA 1
ATOM 1648 C C . VAL A 1 213 ? -10.088 -13.152 12.575 1.00 94.44 213 VAL A C 1
ATOM 1650 O O . VAL A 1 213 ? -8.887 -12.908 12.643 1.00 94.44 213 VAL A O 1
ATOM 1653 N N . THR A 1 214 ? -10.552 -14.285 12.044 1.00 93.25 214 THR A N 1
ATOM 1654 C CA . THR A 1 214 ? -9.670 -15.348 11.535 1.00 93.25 214 THR A CA 1
ATOM 1655 C C . THR A 1 214 ? -8.802 -14.848 10.381 1.00 93.25 214 THR A C 1
ATOM 1657 O O . THR A 1 214 ? -7.588 -15.030 10.414 1.00 93.25 214 THR A O 1
ATOM 1660 N N . LYS A 1 215 ? -9.390 -14.135 9.408 1.00 91.62 215 LYS A N 1
ATOM 1661 C CA . LYS A 1 215 ? -8.632 -13.538 8.293 1.00 91.62 215 LYS A CA 1
ATOM 1662 C C . LYS A 1 215 ? -7.588 -12.535 8.774 1.00 91.62 215 LYS A C 1
ATOM 1664 O O . LYS A 1 215 ? -6.459 -12.556 8.302 1.00 91.62 215 LYS A O 1
ATOM 1669 N N . ILE A 1 216 ? -7.953 -11.690 9.735 1.00 93.75 216 ILE A N 1
ATOM 1670 C CA . ILE A 1 216 ? -7.039 -10.688 10.293 1.00 93.75 216 ILE A CA 1
ATOM 1671 C C . ILE A 1 216 ? -5.873 -11.366 11.023 1.00 93.75 216 ILE A C 1
ATOM 1673 O O . ILE A 1 216 ? -4.723 -10.962 10.879 1.00 93.75 216 ILE A O 1
ATOM 1677 N N . VAL A 1 217 ? -6.137 -12.428 11.784 1.00 92.00 217 VAL A N 1
ATOM 1678 C CA . VAL A 1 217 ? -5.076 -13.188 12.458 1.00 92.00 217 VAL A CA 1
ATOM 1679 C C . VAL A 1 217 ? -4.120 -13.834 11.451 1.00 92.00 217 VAL A C 1
ATOM 1681 O O . VAL A 1 217 ? -2.910 -13.797 11.681 1.00 92.00 217 VAL A O 1
ATOM 1684 N N . ASP A 1 218 ? -4.626 -14.351 10.328 1.00 90.12 218 ASP A N 1
ATOM 1685 C CA . ASP A 1 218 ? -3.787 -14.864 9.236 1.00 90.12 218 ASP A CA 1
ATOM 1686 C C . ASP A 1 218 ? -2.919 -13.750 8.615 1.00 90.12 218 ASP A C 1
ATOM 1688 O O . ASP A 1 218 ? -1.727 -13.955 8.373 1.00 90.12 218 ASP A O 1
ATOM 1692 N N . GLU A 1 219 ? -3.476 -12.548 8.414 1.00 90.31 219 GLU A N 1
ATOM 1693 C CA . GLU A 1 219 ? -2.748 -11.372 7.907 1.00 90.31 219 GLU A CA 1
ATOM 1694 C C . GLU A 1 219 ? -1.594 -10.957 8.841 1.00 90.31 219 GLU A C 1
ATOM 1696 O O . GLU A 1 219 ? -0.478 -10.698 8.383 1.00 90.31 219 GLU A O 1
ATOM 1701 N N . PHE A 1 220 ? -1.826 -10.954 10.157 1.00 90.12 220 PHE A N 1
ATOM 1702 C CA . PHE A 1 220 ? -0.835 -10.536 11.157 1.00 90.12 220 PHE A CA 1
ATOM 1703 C C . PHE A 1 220 ? 0.100 -11.655 11.637 1.00 90.12 220 PHE A C 1
ATOM 1705 O O . PHE A 1 220 ? 1.009 -11.399 12.434 1.00 90.12 220 PHE A O 1
ATOM 1712 N N . GLN A 1 221 ? -0.050 -12.887 11.143 1.00 86.94 221 GLN A N 1
ATOM 1713 C CA . GLN A 1 221 ? 0.726 -14.036 11.618 1.00 86.94 221 GLN A CA 1
ATOM 1714 C C . GLN A 1 221 ? 2.243 -13.837 11.454 1.00 86.94 221 GLN A C 1
ATOM 1716 O O . GLN A 1 221 ? 3.016 -14.187 12.347 1.00 86.94 221 GLN A O 1
ATOM 1721 N N . THR A 1 222 ? 2.678 -13.242 10.338 1.00 81.44 222 THR A N 1
ATOM 1722 C CA . THR A 1 222 ? 4.108 -13.000 10.058 1.00 81.44 222 THR A CA 1
ATOM 1723 C C . THR A 1 222 ? 4.699 -11.948 10.998 1.00 81.44 222 THR A C 1
ATOM 1725 O O . THR A 1 222 ? 5.804 -12.125 11.515 1.00 81.44 222 THR A O 1
ATOM 1728 N N . GLU A 1 223 ? 3.956 -10.870 11.256 1.00 83.62 223 GLU A N 1
ATOM 1729 C CA . GLU A 1 223 ? 4.373 -9.798 12.164 1.00 83.62 223 GLU A CA 1
ATOM 1730 C C . GLU A 1 223 ? 4.451 -10.300 13.613 1.00 83.62 223 GLU A C 1
ATOM 1732 O O . GLU A 1 223 ? 5.464 -10.107 14.292 1.00 83.62 223 GLU A O 1
ATOM 1737 N N . ALA A 1 224 ? 3.424 -11.029 14.058 1.00 85.00 224 ALA A N 1
ATOM 1738 C CA . ALA A 1 224 ? 3.383 -11.640 15.381 1.00 85.00 224 ALA A CA 1
ATOM 1739 C C . ALA A 1 224 ? 4.529 -12.650 15.580 1.00 85.00 224 ALA A C 1
ATOM 1741 O O . ALA A 1 224 ? 5.206 -12.626 16.612 1.00 85.00 224 ALA A O 1
ATOM 1742 N N . LEU A 1 225 ? 4.824 -13.479 14.568 1.00 83.88 225 LEU A N 1
ATOM 1743 C CA . LEU A 1 225 ? 5.950 -14.417 14.600 1.00 83.88 225 LEU A CA 1
ATOM 1744 C C . LEU A 1 225 ? 7.296 -13.689 14.721 1.00 83.88 225 LEU A C 1
ATOM 1746 O O . LEU A 1 225 ? 8.150 -14.109 15.505 1.00 83.88 225 LEU A O 1
ATOM 1750 N N . GLY A 1 226 ? 7.470 -12.575 14.002 1.00 80.88 226 GLY A N 1
ATOM 1751 C CA . GLY A 1 226 ? 8.660 -11.726 14.096 1.00 80.88 226 GLY A CA 1
ATOM 1752 C C . GLY A 1 226 ? 8.912 -11.196 15.512 1.00 80.88 226 GLY A C 1
ATOM 1753 O O . GLY A 1 226 ? 10.065 -11.096 15.935 1.00 80.88 226 GLY A O 1
ATOM 1754 N N . LYS A 1 227 ? 7.844 -10.937 16.278 1.00 81.44 227 LYS A N 1
ATOM 1755 C CA . LYS A 1 227 ? 7.904 -10.525 17.690 1.00 81.44 227 LYS A CA 1
ATOM 1756 C C . LYS A 1 227 ? 7.868 -11.675 18.701 1.00 81.44 227 LYS A C 1
ATOM 1758 O O . LYS A 1 227 ? 7.958 -11.418 19.899 1.00 81.44 227 LYS A O 1
ATOM 1763 N N . ARG A 1 228 ? 7.775 -12.931 18.248 1.00 84.38 228 ARG A N 1
ATOM 1764 C CA . ARG A 1 228 ? 7.578 -14.122 19.101 1.00 84.38 228 ARG A CA 1
ATOM 1765 C C . ARG A 1 228 ? 6.314 -14.033 19.958 1.00 84.38 228 ARG A C 1
ATOM 1767 O O . ARG A 1 228 ? 6.325 -14.389 21.133 1.00 84.38 228 ARG A O 1
ATOM 1774 N N . VAL A 1 229 ? 5.232 -13.547 19.364 1.00 85.75 229 VAL A N 1
ATOM 1775 C CA . VAL A 1 229 ? 3.929 -13.415 20.014 1.00 85.75 229 VAL A CA 1
ATOM 1776 C C . VAL A 1 229 ? 2.971 -14.435 19.413 1.00 85.75 229 VAL A C 1
ATOM 1778 O O . VAL A 1 229 ? 2.866 -14.554 18.193 1.00 85.75 229 VAL A O 1
ATOM 1781 N N . ALA A 1 230 ? 2.270 -15.183 20.262 1.00 86.38 230 ALA A N 1
ATOM 1782 C CA . ALA A 1 230 ? 1.240 -16.119 19.818 1.00 86.38 230 ALA A CA 1
ATOM 1783 C C . ALA A 1 230 ? -0.136 -15.439 19.805 1.00 86.38 230 ALA A C 1
ATOM 1785 O O . ALA A 1 230 ? -0.558 -14.897 20.825 1.00 86.38 230 ALA A O 1
ATOM 1786 N N . LEU A 1 231 ? -0.847 -15.506 18.677 1.00 90.06 231 LEU A N 1
ATOM 1787 C CA . LEU A 1 231 ? -2.243 -15.074 18.560 1.00 90.06 231 LEU A CA 1
ATOM 1788 C C . LEU A 1 231 ? -3.159 -16.285 18.766 1.00 90.06 231 LEU A C 1
ATOM 1790 O O . LEU A 1 231 ? -2.998 -17.301 18.090 1.00 90.06 231 LEU A O 1
ATOM 1794 N N . ILE A 1 232 ? -4.097 -16.200 19.711 1.00 90.12 232 ILE A N 1
ATOM 1795 C CA . ILE A 1 232 ? -5.005 -17.302 20.058 1.00 90.12 232 ILE A CA 1
ATOM 1796 C C . ILE A 1 232 ? -6.443 -16.808 19.954 1.00 90.12 232 ILE A C 1
ATOM 1798 O O . ILE A 1 232 ? -6.823 -15.894 20.678 1.00 90.12 232 ILE A O 1
ATOM 1802 N N . ILE A 1 233 ? -7.251 -17.434 19.097 1.00 91.88 233 ILE A N 1
ATOM 1803 C CA . ILE A 1 233 ? -8.680 -17.123 18.960 1.00 91.88 233 ILE A CA 1
ATOM 1804 C C . ILE A 1 233 ? -9.494 -18.080 19.836 1.00 91.88 233 ILE A C 1
ATOM 1806 O O . ILE A 1 233 ? -9.318 -19.296 19.765 1.00 91.88 233 ILE A O 1
ATOM 1810 N N . THR A 1 234 ? -10.409 -17.535 20.635 1.00 91.12 234 THR A N 1
ATOM 1811 C CA . THR A 1 234 ? -11.447 -18.279 21.363 1.00 91.12 234 THR A CA 1
ATOM 1812 C C . THR A 1 234 ? -12.802 -17.683 21.002 1.00 91.12 234 THR A C 1
ATOM 1814 O O . THR A 1 234 ? -12.971 -16.474 21.101 1.00 91.12 234 THR A O 1
ATOM 1817 N N . ALA A 1 235 ? -13.769 -18.491 20.571 1.00 88.69 235 ALA A N 1
ATOM 1818 C CA . ALA A 1 235 ? -15.067 -17.980 20.129 1.00 88.69 235 ALA A CA 1
ATOM 1819 C C . ALA A 1 235 ? -16.232 -18.846 20.613 1.00 88.69 235 ALA A C 1
ATOM 1821 O O . ALA A 1 235 ? -16.142 -20.074 20.596 1.00 88.69 235 ALA A O 1
ATOM 1822 N N . GLU A 1 236 ? -17.330 -18.200 21.009 1.00 83.44 236 GLU A N 1
ATOM 1823 C CA . GLU A 1 236 ? -18.625 -18.842 21.245 1.00 83.44 236 GLU A CA 1
ATOM 1824 C C . GLU A 1 236 ? -19.394 -18.945 19.912 1.00 83.44 236 GLU A C 1
ATOM 1826 O O . GLU A 1 236 ? -19.887 -17.932 19.416 1.00 83.44 236 GLU A O 1
ATOM 1831 N N . PRO A 1 237 ? -19.509 -20.142 19.306 1.00 65.44 237 PRO A N 1
ATOM 1832 C CA . PRO A 1 237 ? -19.901 -20.293 17.899 1.00 65.44 237 PRO A CA 1
ATOM 1833 C C . PRO A 1 237 ? -21.345 -19.880 17.577 1.00 65.44 237 PRO A C 1
ATOM 1835 O O . PRO A 1 237 ? -21.661 -19.637 16.416 1.00 65.44 237 PRO A O 1
ATOM 1838 N N . ASP A 1 238 ? -22.226 -19.789 18.574 1.00 69.88 238 ASP A N 1
ATOM 1839 C CA . ASP A 1 238 ? -23.652 -19.547 18.339 1.00 69.88 238 ASP A CA 1
ATOM 1840 C C . ASP A 1 238 ? -23.996 -18.057 18.137 1.00 69.88 238 ASP A C 1
ATOM 1842 O O . ASP A 1 238 ? -25.090 -17.744 17.662 1.00 69.88 238 ASP A O 1
ATOM 1846 N N . ILE A 1 239 ? -23.100 -17.120 18.491 1.00 68.25 239 ILE A N 1
ATOM 1847 C CA . ILE A 1 239 ? -23.396 -15.674 18.500 1.00 68.25 239 ILE A CA 1
ATOM 1848 C C . ILE A 1 239 ? -22.184 -14.854 18.017 1.00 68.25 239 ILE A C 1
ATOM 1850 O O . ILE A 1 239 ? -21.591 -14.072 18.761 1.00 68.25 239 ILE A O 1
ATOM 1854 N N . CYS A 1 240 ? -21.819 -15.024 16.741 1.00 79.50 240 CYS A N 1
ATOM 1855 C CA . CYS A 1 240 ? -20.752 -14.251 16.082 1.00 79.50 240 CYS A CA 1
ATOM 1856 C C . CYS A 1 240 ? -21.241 -13.366 14.923 1.00 79.50 240 CYS A C 1
ATOM 1858 O O . CYS A 1 240 ? -20.445 -12.629 14.351 1.00 79.50 240 CYS A O 1
ATOM 1860 N N . ALA A 1 241 ? -22.526 -13.407 14.559 1.00 87.69 241 ALA A N 1
ATOM 1861 C CA . ALA A 1 241 ? -23.042 -12.639 13.429 1.00 87.69 241 ALA A CA 1
ATOM 1862 C C . ALA A 1 241 ? -23.525 -11.238 13.843 1.00 87.69 241 ALA A C 1
ATOM 1864 O O . ALA A 1 241 ? -24.298 -11.098 14.790 1.00 87.69 241 ALA A O 1
ATOM 1865 N N . VAL A 1 242 ? -23.134 -10.209 13.088 1.00 91.94 242 VAL A N 1
ATOM 1866 C CA . VAL A 1 242 ? -23.614 -8.824 13.244 1.00 91.94 242 VAL A CA 1
ATOM 1867 C C . VAL A 1 242 ? -24.059 -8.243 11.903 1.00 91.94 242 VAL A C 1
ATOM 1869 O O . VAL A 1 242 ? -23.627 -8.696 10.844 1.00 91.94 242 VAL A O 1
ATOM 1872 N N . GLN A 1 243 ? -24.906 -7.216 11.924 1.00 91.69 243 GLN A N 1
ATOM 1873 C CA . GLN A 1 243 ? -25.138 -6.368 10.754 1.00 91.69 243 GLN A CA 1
ATOM 1874 C C . GLN A 1 243 ? -24.094 -5.249 10.717 1.00 91.69 243 GLN A C 1
ATOM 1876 O O . GLN A 1 243 ? -24.104 -4.369 11.576 1.00 91.69 243 GLN A O 1
ATOM 1881 N N . GLY A 1 244 ? -23.237 -5.230 9.698 1.00 90.69 244 GLY A N 1
ATOM 1882 C CA . GLY A 1 244 ? -22.231 -4.179 9.537 1.00 90.69 244 GLY A CA 1
ATOM 1883 C C . GLY A 1 244 ? -21.608 -4.136 8.152 1.00 90.69 244 GLY A C 1
ATOM 1884 O O . GLY A 1 244 ? -21.944 -4.940 7.287 1.00 90.69 244 GLY A O 1
ATOM 1885 N N . ASP A 1 245 ? -20.718 -3.179 7.931 1.00 91.00 245 ASP A N 1
ATOM 1886 C CA . ASP A 1 245 ? -19.887 -3.127 6.735 1.00 91.00 245 ASP A CA 1
ATOM 1887 C C . ASP A 1 245 ? -18.644 -4.016 6.946 1.00 91.00 245 ASP A C 1
ATOM 1889 O O . ASP A 1 245 ? -17.844 -3.732 7.841 1.00 91.00 245 ASP A O 1
ATOM 1893 N N . PRO A 1 246 ? -18.449 -5.092 6.157 1.00 88.25 246 PRO A N 1
ATOM 1894 C CA . PRO A 1 246 ? -17.324 -6.005 6.345 1.00 88.25 246 PRO A CA 1
ATOM 1895 C C . PRO A 1 246 ? -15.953 -5.324 6.276 1.00 88.25 246 PRO A C 1
ATOM 1897 O O . PRO A 1 246 ? -15.045 -5.732 6.995 1.00 88.25 246 PRO A O 1
ATOM 1900 N N . ALA A 1 247 ? -15.788 -4.316 5.414 1.00 85.19 247 ALA A N 1
ATOM 1901 C CA . ALA A 1 247 ? -14.507 -3.644 5.224 1.00 85.19 247 ALA A CA 1
ATOM 1902 C C . ALA A 1 247 ? -14.199 -2.715 6.402 1.00 85.19 247 ALA A C 1
ATOM 1904 O O . ALA A 1 247 ? -13.086 -2.733 6.922 1.00 85.19 247 ALA A O 1
ATOM 1905 N N . GLN A 1 248 ? -15.200 -1.966 6.874 1.00 88.19 248 GLN A N 1
ATOM 1906 C CA . GLN A 1 248 ? -15.030 -1.109 8.048 1.00 88.19 248 GLN A CA 1
ATOM 1907 C C . GLN A 1 248 ? -14.804 -1.950 9.313 1.00 88.19 248 GLN A C 1
ATOM 1909 O O . GLN A 1 248 ? -13.898 -1.669 10.093 1.00 88.19 248 GLN A O 1
ATOM 1914 N N . LEU A 1 249 ? -15.568 -3.032 9.509 1.00 92.25 249 LEU A N 1
ATOM 1915 C CA . LEU A 1 249 ? -15.359 -3.933 10.646 1.00 92.25 249 LEU A CA 1
ATOM 1916 C C . LEU A 1 249 ? -13.976 -4.596 10.614 1.00 92.25 249 LEU A C 1
ATOM 1918 O O . LEU A 1 249 ? -13.336 -4.697 11.660 1.00 92.25 249 LEU A O 1
ATOM 1922 N N . HIS A 1 250 ? -13.491 -5.003 9.434 1.00 92.50 250 HIS A N 1
ATOM 1923 C CA . HIS A 1 250 ? -12.125 -5.512 9.278 1.00 92.50 250 HIS A CA 1
ATOM 1924 C C . HIS A 1 250 ? -11.088 -4.460 9.683 1.00 92.50 250 HIS A C 1
ATOM 1926 O O . HIS A 1 250 ? -10.203 -4.765 10.481 1.00 92.50 250 HIS A O 1
ATOM 1932 N N . GLN A 1 251 ? -11.245 -3.217 9.225 1.00 86.12 251 GLN A N 1
ATOM 1933 C CA . GLN A 1 251 ? -10.355 -2.107 9.568 1.00 86.12 251 GLN A CA 1
ATOM 1934 C C . GLN A 1 251 ? -10.311 -1.849 11.082 1.00 86.12 251 GLN A C 1
ATOM 1936 O O . GLN A 1 251 ? -9.228 -1.814 11.664 1.00 86.12 251 GLN A O 1
ATOM 1941 N N . ALA A 1 252 ? -11.472 -1.741 11.736 1.00 88.50 252 ALA A N 1
ATOM 1942 C CA . ALA A 1 252 ? -11.546 -1.485 13.174 1.00 88.50 252 ALA A CA 1
ATOM 1943 C C . ALA A 1 252 ? -10.920 -2.616 14.006 1.00 88.50 252 ALA A C 1
ATOM 1945 O O . ALA A 1 252 ? -10.188 -2.356 14.957 1.00 88.50 252 ALA A O 1
ATOM 1946 N N . ILE A 1 253 ? -11.182 -3.880 13.657 1.00 92.31 253 ILE A N 1
ATOM 1947 C CA . ILE A 1 253 ? -10.630 -5.035 14.382 1.00 92.31 253 ILE A CA 1
ATOM 1948 C C . ILE A 1 253 ? -9.118 -5.162 14.139 1.00 92.31 253 ILE A C 1
ATOM 1950 O O . ILE A 1 253 ? -8.372 -5.457 15.076 1.00 92.31 253 ILE A O 1
ATOM 1954 N N . SER A 1 254 ? -8.658 -4.901 12.913 1.00 88.00 254 SER A N 1
ATOM 1955 C CA . SER A 1 254 ? -7.235 -4.921 12.553 1.00 88.00 254 SER A CA 1
ATOM 1956 C C . SER A 1 254 ? -6.433 -3.906 13.352 1.00 88.00 254 SER A C 1
ATOM 1958 O O . SER A 1 254 ? -5.351 -4.231 13.833 1.00 88.00 254 SER A O 1
ATOM 1960 N N . GLU A 1 255 ? -6.973 -2.704 13.547 1.00 85.00 255 GLU A N 1
ATOM 1961 C CA . GLU A 1 255 ? -6.341 -1.669 14.364 1.00 85.00 255 GLU A CA 1
ATOM 1962 C C . GLU A 1 255 ? -6.143 -2.144 15.809 1.00 85.00 255 GLU A C 1
ATOM 1964 O O . GLU A 1 255 ? -5.034 -2.073 16.333 1.00 85.00 255 GLU A O 1
ATOM 1969 N N . LEU A 1 256 ? -7.176 -2.732 16.423 1.00 86.19 256 LEU A N 1
ATOM 1970 C CA . LEU A 1 256 ? -7.089 -3.233 17.798 1.00 86.19 256 LEU A CA 1
ATOM 1971 C C . LEU A 1 256 ? -6.070 -4.375 17.946 1.00 86.19 256 LEU A C 1
ATOM 1973 O O . LEU A 1 256 ? -5.309 -4.404 18.917 1.00 86.19 256 LEU A O 1
ATOM 1977 N N . ILE A 1 257 ? -6.038 -5.314 16.993 1.00 88.69 257 ILE A N 1
ATOM 1978 C CA . ILE A 1 257 ? -5.077 -6.430 16.999 1.00 88.69 257 ILE A CA 1
ATOM 1979 C C . ILE A 1 257 ? -3.654 -5.906 16.780 1.00 88.69 257 ILE A C 1
ATOM 1981 O O . ILE A 1 257 ? -2.738 -6.303 17.504 1.00 88.69 257 ILE A O 1
ATOM 1985 N N . LYS A 1 258 ? -3.467 -4.970 15.845 1.00 84.94 258 LYS A N 1
ATOM 1986 C CA . LYS A 1 258 ? -2.178 -4.322 15.594 1.00 84.94 258 LYS A CA 1
ATOM 1987 C C . LYS A 1 258 ? -1.675 -3.595 16.840 1.00 84.94 258 LYS A C 1
ATOM 1989 O O . LYS A 1 258 ? -0.529 -3.807 17.229 1.00 84.94 258 LYS A O 1
ATOM 1994 N N . THR A 1 259 ? -2.522 -2.813 17.514 1.00 82.44 259 THR A N 1
ATOM 1995 C CA . THR A 1 259 ? -2.170 -2.159 18.786 1.00 82.44 259 THR A CA 1
ATOM 1996 C C . THR A 1 259 ? -1.726 -3.185 19.830 1.00 82.44 259 THR A C 1
ATOM 1998 O O . THR A 1 259 ? -0.701 -3.002 20.485 1.00 82.44 259 THR A O 1
ATOM 2001 N N . ALA A 1 260 ? -2.435 -4.311 19.951 1.00 83.56 260 ALA A N 1
ATOM 2002 C CA . ALA A 1 260 ? -2.058 -5.361 20.893 1.00 83.56 260 ALA A CA 1
ATOM 2003 C C . ALA A 1 260 ? -0.684 -5.989 20.572 1.00 83.56 260 ALA A C 1
ATOM 2005 O O . ALA A 1 260 ? 0.117 -6.184 21.484 1.00 83.56 260 ALA A O 1
ATOM 2006 N N . ILE A 1 261 ? -0.376 -6.249 19.294 1.00 83.00 261 ILE A N 1
ATOM 2007 C CA . ILE A 1 261 ? 0.935 -6.762 18.839 1.00 83.00 261 ILE A CA 1
ATOM 2008 C C . ILE A 1 261 ? 2.044 -5.719 19.033 1.00 83.00 261 ILE A C 1
ATOM 2010 O O . ILE A 1 261 ? 3.200 -6.042 19.335 1.00 83.00 261 ILE A O 1
ATOM 2014 N N . GLN A 1 262 ? 1.730 -4.439 18.841 1.00 79.31 262 GLN A N 1
ATOM 2015 C CA . GLN A 1 262 ? 2.679 -3.352 19.049 1.00 79.31 262 GLN A CA 1
ATOM 2016 C C . GLN A 1 262 ? 3.110 -3.254 20.515 1.00 79.31 262 GLN A C 1
ATOM 2018 O O . GLN A 1 262 ? 4.309 -3.118 20.767 1.00 79.31 262 GLN A O 1
ATOM 2023 N N . ASN A 1 263 ? 2.167 -3.464 21.436 1.00 72.94 263 ASN A N 1
ATOM 2024 C CA . ASN A 1 263 ? 2.351 -3.288 22.878 1.00 72.94 263 ASN A CA 1
ATOM 2025 C C . ASN A 1 263 ? 2.606 -4.589 23.654 1.00 72.94 263 ASN A C 1
ATOM 2027 O O . ASN A 1 263 ? 2.720 -4.581 24.879 1.00 72.94 263 ASN A O 1
ATOM 2031 N N . SER A 1 264 ? 2.704 -5.729 22.971 1.00 72.25 264 SER A N 1
ATOM 2032 C CA . SER A 1 264 ? 3.127 -6.991 23.580 1.00 72.25 264 SER A CA 1
ATOM 2033 C C . SER A 1 264 ? 4.653 -7.088 23.671 1.00 72.25 264 SER A C 1
ATOM 2035 O O . SER A 1 264 ? 5.353 -6.834 22.688 1.00 72.25 264 SER A O 1
ATOM 2037 N N . ASP A 1 265 ? 5.166 -7.538 24.820 1.00 69.50 265 ASP A N 1
ATOM 2038 C CA . ASP A 1 265 ? 6.567 -7.964 24.936 1.00 69.50 265 ASP A CA 1
ATOM 2039 C C . ASP A 1 265 ? 6.799 -9.313 24.234 1.00 69.50 265 ASP A C 1
ATOM 2041 O O . ASP A 1 265 ? 5.869 -10.102 24.047 1.00 69.50 265 ASP A O 1
ATOM 2045 N N . ALA A 1 266 ? 8.060 -9.598 23.897 1.00 62.28 266 ALA A N 1
ATOM 2046 C CA . ALA A 1 266 ? 8.463 -10.877 23.319 1.00 62.28 266 ALA A CA 1
ATOM 2047 C C . ALA A 1 266 ? 8.080 -12.071 24.219 1.00 62.28 266 ALA A C 1
ATOM 2049 O O . ALA A 1 266 ? 8.104 -11.970 25.447 1.00 62.28 266 ALA A O 1
ATOM 2050 N N . ASP A 1 267 ? 7.760 -13.207 23.590 1.00 59.62 267 ASP A N 1
ATOM 2051 C CA . ASP A 1 267 ? 7.398 -14.485 24.225 1.00 59.62 267 ASP A CA 1
ATOM 2052 C C . ASP A 1 267 ? 6.047 -14.483 24.982 1.00 59.62 267 ASP A C 1
ATOM 2054 O O . ASP A 1 267 ? 5.792 -15.340 25.834 1.00 59.62 267 ASP A O 1
ATOM 2058 N N . LYS A 1 268 ? 5.147 -13.542 24.657 1.00 74.25 268 LYS A N 1
ATOM 2059 C CA . LYS A 1 268 ? 3.779 -13.461 25.204 1.00 74.25 268 LYS A CA 1
ATOM 2060 C C . LYS A 1 268 ? 2.714 -14.001 24.247 1.00 74.25 268 LYS A C 1
ATOM 2062 O O . LYS A 1 268 ? 2.954 -14.244 23.067 1.00 74.25 268 LYS A O 1
ATOM 2067 N N . ARG A 1 269 ? 1.502 -14.194 24.776 1.00 83.88 269 ARG A N 1
ATOM 2068 C CA . ARG A 1 269 ? 0.314 -14.587 24.005 1.00 83.88 269 ARG A CA 1
ATOM 2069 C C . ARG A 1 269 ? -0.764 -13.509 24.086 1.00 83.88 269 ARG A C 1
ATOM 2071 O O . ARG A 1 269 ? -1.051 -13.014 25.179 1.00 83.88 269 ARG A O 1
ATOM 2078 N N . ILE A 1 270 ? -1.355 -13.193 22.940 1.00 87.88 270 ILE A N 1
ATOM 2079 C CA . ILE A 1 270 ? -2.529 -12.333 22.808 1.00 87.88 270 ILE A CA 1
ATOM 2080 C C . ILE A 1 270 ? -3.735 -13.247 22.614 1.00 87.88 270 ILE A C 1
ATOM 2082 O O . ILE A 1 270 ? -3.779 -14.052 21.680 1.00 87.88 270 ILE A O 1
ATOM 2086 N N . GLU A 1 271 ? -4.702 -13.137 23.516 1.00 90.19 271 GLU A N 1
ATOM 2087 C CA . GLU A 1 271 ? -5.941 -13.911 23.477 1.00 90.19 271 GLU A CA 1
ATOM 2088 C C . GLU A 1 271 ? -7.060 -13.044 22.897 1.00 90.19 271 GLU A C 1
ATOM 2090 O O . GLU A 1 271 ? -7.401 -12.000 23.449 1.00 90.19 271 GLU A O 1
ATOM 2095 N N . ILE A 1 272 ? -7.627 -13.478 21.776 1.00 93.69 272 ILE A N 1
ATOM 2096 C CA . ILE A 1 272 ? -8.732 -12.823 21.080 1.00 93.69 272 ILE A CA 1
ATOM 2097 C C . ILE A 1 272 ? -9.992 -13.635 21.373 1.00 93.69 272 ILE A C 1
ATOM 2099 O O . ILE A 1 272 ? -10.181 -14.721 20.828 1.00 93.69 272 ILE A O 1
ATOM 2103 N N . SER A 1 273 ? -10.835 -13.128 22.268 1.00 92.31 273 SER A N 1
ATOM 2104 C CA . SER A 1 273 ? -12.081 -13.773 22.681 1.00 92.31 273 SER A CA 1
ATOM 2105 C C . SER A 1 273 ? -13.282 -13.128 21.997 1.00 92.31 273 SER A C 1
ATOM 2107 O O . SER A 1 273 ? -13.448 -11.912 22.059 1.00 92.31 273 SER A O 1
ATOM 2109 N N . ILE A 1 274 ? -14.130 -13.936 21.368 1.00 93.62 274 ILE A N 1
ATOM 2110 C CA . ILE A 1 274 ? -15.381 -13.513 20.736 1.00 93.62 274 ILE A CA 1
ATOM 2111 C C . ILE A 1 274 ? -16.524 -14.166 21.508 1.00 93.62 274 ILE A C 1
ATOM 2113 O O . ILE A 1 274 ? -16.664 -15.388 21.510 1.00 93.62 274 ILE A O 1
ATOM 2117 N N . ALA A 1 275 ? -17.332 -13.353 22.173 1.00 90.56 275 ALA A N 1
ATOM 2118 C CA . ALA A 1 275 ? -18.494 -13.806 22.927 1.00 90.56 275 ALA A CA 1
ATOM 2119 C C . ALA A 1 275 ? -19.673 -12.886 22.634 1.00 90.56 275 ALA A C 1
ATOM 2121 O O . ALA A 1 275 ? -19.486 -11.720 22.284 1.00 90.56 275 ALA A O 1
ATOM 2122 N N . GLY A 1 276 ? -20.895 -13.377 22.777 1.00 85.44 276 GLY A N 1
ATOM 2123 C CA . GLY A 1 276 ? -22.061 -12.594 22.399 1.00 85.44 276 GLY A CA 1
ATOM 2124 C C . GLY A 1 276 ? -23.313 -12.970 23.161 1.00 85.44 276 GLY A C 1
ATOM 2125 O O . GLY A 1 276 ? -23.409 -13.998 23.819 1.00 85.44 276 GLY A O 1
ATOM 2126 N N . ASN A 1 277 ? -24.306 -12.103 23.055 1.00 85.44 277 ASN A N 1
ATOM 2127 C CA . ASN A 1 277 ? -25.688 -12.389 23.391 1.00 85.44 277 ASN A CA 1
ATOM 2128 C C . ASN A 1 277 ? -26.578 -11.934 22.215 1.00 85.44 277 ASN A C 1
ATOM 2130 O O . ASN A 1 277 ? -26.075 -11.322 21.272 1.00 85.44 277 ASN A O 1
ATOM 2134 N N . PRO A 1 278 ? -27.892 -12.210 22.230 1.00 83.38 278 PRO A N 1
ATOM 2135 C CA . PRO A 1 278 ? -28.772 -11.856 21.113 1.00 83.38 278 PRO A CA 1
ATOM 2136 C C . PRO A 1 278 ? -28.796 -10.363 20.740 1.00 83.38 278 PRO A C 1
ATOM 2138 O O . PRO A 1 278 ? -29.208 -10.024 19.633 1.00 83.38 278 PRO A O 1
ATOM 2141 N N . ASP A 1 279 ? -28.356 -9.480 21.640 1.00 86.25 279 ASP A N 1
ATOM 2142 C CA . ASP A 1 279 ? -28.356 -8.035 21.428 1.00 86.25 279 ASP A CA 1
ATOM 2143 C C . ASP A 1 279 ? -26.993 -7.513 20.948 1.00 86.25 279 ASP A C 1
ATOM 2145 O O . ASP A 1 279 ? -26.938 -6.545 20.183 1.00 86.25 279 ASP A O 1
ATOM 2149 N N . HIS A 1 280 ? -25.885 -8.133 21.372 1.00 90.56 280 HIS A N 1
ATOM 2150 C CA . HIS A 1 280 ? -24.529 -7.657 21.093 1.00 90.56 280 HIS A CA 1
ATOM 2151 C C . HIS A 1 280 ? -23.500 -8.784 20.957 1.00 90.56 280 HIS A C 1
ATOM 2153 O O . HIS A 1 280 ? -23.506 -9.737 21.730 1.00 90.56 280 HIS A O 1
ATOM 2159 N N . VAL A 1 281 ? -22.530 -8.586 20.065 1.00 93.12 281 VAL A N 1
ATOM 2160 C CA . VAL A 1 281 ? -21.281 -9.353 19.989 1.00 93.12 281 VAL A CA 1
ATOM 2161 C C . VAL A 1 281 ? -20.152 -8.519 20.586 1.00 93.12 281 VAL A C 1
ATOM 2163 O O . VAL A 1 281 ? -20.062 -7.313 20.355 1.00 93.12 281 VAL A O 1
ATOM 2166 N N . GLN A 1 282 ? -19.290 -9.152 21.369 1.00 93.50 282 GLN A N 1
ATOM 2167 C CA . GLN A 1 282 ? -18.141 -8.544 22.015 1.00 93.50 282 GLN A CA 1
ATOM 2168 C C . GLN A 1 282 ? -16.859 -9.264 21.598 1.00 93.50 282 GLN A C 1
ATOM 2170 O O . GLN A 1 282 ? -16.732 -10.478 21.731 1.00 93.50 282 GLN A O 1
ATOM 2175 N N . ILE A 1 283 ? -15.895 -8.482 21.127 1.00 94.44 283 ILE A N 1
ATOM 2176 C CA . ILE A 1 283 ? -14.544 -8.912 20.788 1.00 94.44 283 ILE A CA 1
ATOM 2177 C C . ILE A 1 283 ? -13.623 -8.352 21.868 1.00 94.44 283 ILE A C 1
ATOM 2179 O O . ILE A 1 283 ? -13.607 -7.145 22.112 1.00 94.44 283 ILE A O 1
ATOM 2183 N N . GLN A 1 284 ? -12.879 -9.223 22.538 1.00 92.06 284 GLN A N 1
ATOM 2184 C CA . GLN A 1 284 ? -11.917 -8.864 23.574 1.00 92.06 284 GLN A CA 1
ATOM 2185 C C . GLN A 1 284 ? -10.527 -9.292 23.131 1.00 92.06 284 GLN A C 1
ATOM 2187 O O . GLN A 1 284 ? -10.314 -10.459 22.821 1.00 92.06 284 GLN A O 1
ATOM 2192 N N . ILE A 1 285 ? -9.579 -8.364 23.126 1.00 91.19 285 ILE A N 1
ATOM 2193 C CA . ILE A 1 285 ? -8.181 -8.627 22.791 1.00 91.19 285 ILE A CA 1
ATOM 2194 C C . ILE A 1 285 ? -7.379 -8.410 24.065 1.00 91.19 285 ILE A C 1
ATOM 2196 O O . ILE A 1 285 ? -7.170 -7.276 24.498 1.00 91.19 285 ILE A O 1
ATOM 2200 N N . HIS A 1 286 ? -7.002 -9.514 24.698 1.00 87.56 286 HIS A N 1
ATOM 2201 C CA . HIS A 1 286 ? -6.308 -9.534 25.973 1.00 87.56 286 HIS A CA 1
ATOM 2202 C C . HIS A 1 286 ? -4.807 -9.743 25.770 1.00 87.56 286 HIS A C 1
ATOM 2204 O O . HIS A 1 286 ? -4.376 -10.746 25.193 1.00 87.56 286 HIS A O 1
ATOM 2210 N N . ASN A 1 287 ? -4.008 -8.804 26.273 1.00 80.56 287 ASN A N 1
ATOM 2211 C CA . ASN A 1 287 ? -2.554 -8.884 26.262 1.00 80.56 287 ASN A CA 1
ATOM 2212 C C . ASN A 1 287 ? -2.051 -9.304 27.651 1.00 80.56 287 ASN A C 1
ATOM 2214 O O . ASN A 1 287 ? -2.086 -8.519 28.599 1.00 80.56 287 ASN A O 1
ATOM 2218 N N . ASN A 1 288 ? -1.561 -10.542 27.772 1.00 67.19 288 ASN A N 1
ATOM 2219 C CA . ASN A 1 288 ? -1.019 -11.081 29.022 1.00 67.19 288 ASN A CA 1
ATOM 2220 C C . ASN A 1 288 ? 0.370 -10.480 29.320 1.00 67.19 288 ASN A C 1
ATOM 2222 O O . ASN A 1 288 ? 1.400 -11.123 29.093 1.00 67.19 288 ASN A O 1
ATOM 2226 N N . GLY A 1 289 ? 0.435 -9.242 29.819 1.00 55.69 289 GLY A N 1
ATOM 2227 C CA . GLY A 1 289 ? 1.706 -8.575 30.091 1.00 55.69 289 GLY A CA 1
ATOM 2228 C C . GLY A 1 289 ? 1.706 -7.551 31.223 1.00 55.69 289 GLY A C 1
ATOM 2229 O O . GLY A 1 289 ? 0.746 -6.823 31.407 1.00 55.69 289 GLY A O 1
ATOM 2230 N N . ASN A 1 290 ? 2.819 -7.447 31.959 1.00 48.00 290 ASN A N 1
ATOM 2231 C CA . ASN A 1 290 ? 3.089 -6.279 32.802 1.00 48.00 290 ASN A CA 1
ATOM 2232 C C . ASN A 1 290 ? 3.325 -5.064 31.900 1.00 48.00 290 ASN A C 1
ATOM 2234 O O . ASN A 1 290 ? 4.408 -4.931 31.338 1.00 48.00 290 ASN A O 1
ATOM 2238 N N . GLU A 1 291 ? 2.334 -4.190 31.757 1.00 46.03 291 GLU A N 1
ATOM 2239 C CA . GLU A 1 291 ? 2.550 -2.904 31.104 1.00 46.03 291 GLU A CA 1
ATOM 2240 C C . GLU A 1 291 ? 3.515 -2.059 31.947 1.00 46.03 291 GLU A C 1
ATOM 2242 O O . GLU A 1 291 ? 3.212 -1.644 33.067 1.00 46.03 291 GLU A O 1
ATOM 2247 N N . THR A 1 292 ? 4.693 -1.756 31.405 1.00 42.12 292 THR A N 1
ATOM 2248 C CA . THR A 1 292 ? 5.436 -0.564 31.820 1.00 42.12 292 THR A CA 1
ATOM 2249 C C . THR A 1 292 ? 4.651 0.655 31.361 1.00 42.12 292 THR A C 1
ATOM 2251 O O . THR A 1 292 ? 4.794 1.032 30.207 1.00 42.12 292 THR A O 1
ATOM 2254 N N . HIS A 1 293 ? 3.825 1.227 32.248 1.00 41.97 293 HIS A N 1
ATOM 2255 C CA . HIS A 1 293 ? 3.230 2.579 32.246 1.00 41.97 293 HIS A CA 1
ATOM 2256 C C . HIS A 1 293 ? 3.523 3.484 31.026 1.00 41.97 293 HIS A C 1
ATOM 2258 O O . HIS A 1 293 ? 4.061 4.585 31.161 1.00 41.97 293 HIS A O 1
ATOM 2264 N N . ARG A 1 294 ? 3.136 3.072 29.825 1.00 40.72 294 ARG A N 1
ATOM 2265 C CA . ARG A 1 294 ? 2.992 3.958 28.680 1.00 40.72 294 ARG A CA 1
ATOM 2266 C C . ARG A 1 294 ? 1.527 3.894 28.338 1.00 40.72 294 ARG A C 1
ATOM 2268 O O . ARG A 1 294 ? 1.064 2.939 27.736 1.00 40.72 294 ARG A O 1
ATOM 2275 N N . ALA A 1 295 ? 0.801 4.892 28.829 1.00 42.84 295 ALA A N 1
ATOM 2276 C CA . ALA A 1 295 ? -0.547 5.154 28.380 1.00 42.84 295 ALA A CA 1
ATOM 2277 C C . ALA A 1 295 ? -0.496 5.292 26.854 1.00 42.84 295 ALA A C 1
ATOM 2279 O O . ALA A 1 295 ? 0.016 6.291 26.348 1.00 42.84 295 ALA A O 1
ATOM 2280 N N . ASP A 1 296 ? -0.968 4.279 26.129 1.00 45.75 296 ASP A N 1
ATOM 2281 C CA . ASP A 1 296 ? -1.260 4.443 24.711 1.00 45.75 296 ASP A CA 1
ATOM 2282 C C . ASP A 1 296 ? -2.321 5.529 24.608 1.00 45.75 296 ASP A C 1
ATOM 2284 O O . ASP A 1 296 ? -3.471 5.339 25.029 1.00 45.75 296 ASP A O 1
ATOM 2288 N N . ALA A 1 297 ? -1.911 6.681 24.098 1.00 44.06 297 ALA A N 1
ATOM 2289 C CA . ALA A 1 297 ? -2.785 7.799 23.823 1.00 44.06 297 ALA A CA 1
ATOM 2290 C C . ALA A 1 297 ? -3.776 7.379 22.726 1.00 44.06 297 ALA A C 1
ATOM 2292 O O . ALA A 1 297 ? -3.423 7.362 21.554 1.00 44.06 297 ALA A O 1
ATOM 2293 N N . GLY A 1 298 ? -5.000 6.992 23.098 1.00 46.72 298 GLY A N 1
ATOM 2294 C CA . GLY A 1 298 ? -6.050 6.715 22.110 1.00 46.72 298 GLY A CA 1
ATOM 2295 C C . GLY A 1 298 ? -7.363 6.187 22.680 1.00 46.72 298 GLY A C 1
ATOM 2296 O O . GLY A 1 298 ? -8.427 6.666 22.303 1.00 46.72 298 GLY A O 1
ATOM 2297 N N . PHE A 1 299 ? -7.321 5.230 23.615 1.00 54.44 299 PHE A N 1
ATOM 2298 C CA . PHE A 1 299 ? -8.522 4.514 24.077 1.00 54.44 299 PHE A CA 1
ATOM 2299 C C . PHE A 1 299 ? -8.944 4.894 25.501 1.00 54.44 299 PHE A C 1
ATOM 2301 O O . PHE A 1 299 ? -8.119 4.935 26.412 1.00 54.44 299 PHE A O 1
ATOM 2308 N N . GLN A 1 300 ? -10.245 5.144 25.694 1.00 61.06 300 GLN A N 1
ATOM 2309 C CA . GLN A 1 300 ? -10.822 5.507 26.994 1.00 61.06 300 GLN A CA 1
ATOM 2310 C C . GLN A 1 300 ? -10.854 4.311 27.964 1.00 61.06 300 GLN A C 1
ATOM 2312 O O . GLN A 1 300 ? -11.221 3.197 27.577 1.00 61.06 300 GLN A O 1
ATOM 2317 N N . GLU A 1 301 ? -10.524 4.551 29.238 1.00 61.59 301 GLU A N 1
ATOM 2318 C CA . GLU A 1 301 ? -10.756 3.585 30.319 1.00 61.59 301 GLU A CA 1
ATOM 2319 C C . GLU A 1 301 ? -12.244 3.516 30.689 1.00 61.59 301 GLU A C 1
ATOM 2321 O O . GLU A 1 301 ? -12.968 4.517 30.674 1.00 61.59 301 GLU A O 1
ATOM 2326 N N . LYS A 1 302 ? -12.709 2.318 31.055 1.00 55.12 302 LYS A N 1
ATOM 2327 C CA . LYS A 1 302 ? -14.102 2.072 31.447 1.00 55.12 302 LYS A CA 1
ATOM 2328 C C . LYS A 1 302 ? -14.542 2.985 32.604 1.00 55.12 302 LYS A C 1
ATOM 2330 O O . LYS A 1 302 ? -14.158 2.775 33.750 1.00 55.12 302 LYS A O 1
ATOM 2335 N N . GLY A 1 303 ? -15.419 3.947 32.311 1.00 46.25 303 GLY A N 1
ATOM 2336 C CA . GLY A 1 303 ? -16.029 4.835 33.310 1.00 46.25 303 GLY A CA 1
ATOM 2337 C C . GLY A 1 303 ? -15.239 6.107 33.652 1.00 46.25 303 GLY A C 1
ATOM 2338 O O . GLY A 1 303 ? -15.609 6.781 34.610 1.00 46.25 303 GLY A O 1
ATOM 2339 N N . GLY A 1 304 ? -14.186 6.448 32.900 1.00 39.47 304 GLY A N 1
ATOM 2340 C CA . GLY A 1 304 ? -13.451 7.711 33.056 1.00 39.47 304 GLY A CA 1
ATOM 2341 C C . GLY A 1 304 ? -14.086 8.885 32.296 1.00 39.47 304 GLY A C 1
ATOM 2342 O O . GLY A 1 304 ? -14.582 8.717 31.184 1.00 39.47 304 GLY A O 1
ATOM 2343 N N . GLU A 1 305 ? -14.058 10.087 32.883 1.00 33.69 305 GLU A N 1
ATOM 2344 C CA . GLU A 1 305 ? -14.364 11.334 32.167 1.00 33.69 305 GLU A CA 1
ATOM 2345 C C . GLU A 1 305 ? -13.254 11.677 31.159 1.00 33.69 305 GLU A C 1
ATOM 2347 O O . GLU A 1 305 ? -12.063 11.526 31.425 1.00 33.69 305 GLU A O 1
ATOM 2352 N N . SER A 1 306 ? -13.688 12.145 29.989 1.00 35.81 306 SER A N 1
ATOM 2353 C CA . SER A 1 306 ? -12.901 12.390 28.780 1.00 35.81 306 SER A CA 1
ATOM 2354 C C . SER A 1 306 ? -11.753 13.388 28.982 1.00 35.81 306 SER A C 1
ATOM 2356 O O . SER A 1 306 ? -11.974 14.599 28.977 1.00 35.81 306 SER A O 1
ATOM 2358 N N . THR A 1 307 ? -10.507 12.915 29.024 1.00 32.72 307 THR A N 1
ATOM 2359 C CA . THR A 1 307 ? -9.361 13.732 28.602 1.00 32.72 307 THR A CA 1
ATOM 2360 C C . THR A 1 307 ? -9.226 13.614 27.089 1.00 32.72 307 THR A C 1
ATOM 2362 O O . THR A 1 307 ? -9.122 12.520 26.543 1.00 32.72 307 THR A O 1
ATOM 2365 N N . ALA A 1 308 ? -9.321 14.755 26.409 1.00 32.66 308 ALA A N 1
ATOM 2366 C CA . ALA A 1 308 ? -9.336 14.872 24.958 1.00 32.66 308 ALA A CA 1
ATOM 2367 C C . ALA A 1 308 ? -8.147 14.144 24.302 1.00 32.66 308 ALA A C 1
ATOM 2369 O O . ALA A 1 308 ? -7.027 14.649 24.292 1.00 32.66 308 ALA A O 1
ATOM 2370 N N . VAL A 1 309 ? -8.425 12.972 23.736 1.00 44.03 309 VAL A N 1
ATOM 2371 C CA . VAL A 1 309 ? -7.607 12.313 22.719 1.00 44.03 309 VAL A CA 1
ATOM 2372 C C . VAL A 1 309 ? -8.508 12.162 21.498 1.00 44.03 309 VAL A C 1
ATOM 2374 O O . VAL A 1 309 ? -9.687 11.830 21.635 1.00 44.03 309 VAL A O 1
ATOM 2377 N N . THR A 1 310 ? -7.991 12.503 20.322 1.00 44.31 310 THR A N 1
ATOM 2378 C CA . THR A 1 310 ? -8.687 12.339 19.043 1.00 44.31 310 THR A CA 1
ATOM 2379 C C . THR A 1 310 ? -9.164 10.889 18.890 1.00 44.31 310 THR A C 1
ATOM 2381 O O . THR A 1 310 ? -8.382 9.975 19.156 1.00 44.31 310 THR A O 1
ATOM 2384 N N . PRO A 1 311 ? -10.439 10.653 18.524 1.00 54.00 311 PRO A N 1
ATOM 2385 C CA . PRO A 1 311 ? -10.954 9.299 18.381 1.00 54.00 311 PRO A CA 1
ATOM 2386 C C . PRO A 1 311 ? -10.281 8.595 17.201 1.00 54.00 311 PRO A C 1
ATOM 2388 O O . PRO A 1 311 ? -10.236 9.159 16.110 1.00 54.00 311 PRO A O 1
ATOM 2391 N N . THR A 1 312 ? -9.782 7.376 17.416 1.00 69.38 312 THR A N 1
ATOM 2392 C CA . THR A 1 312 ? -9.131 6.574 16.363 1.00 69.38 312 THR A CA 1
ATOM 2393 C C . THR A 1 312 ? -10.139 6.095 15.306 1.00 69.38 312 THR A C 1
ATOM 2395 O O . THR A 1 312 ? -11.357 6.130 15.552 1.00 69.38 312 THR A O 1
ATOM 2398 N N . ALA A 1 313 ? -9.689 5.621 14.135 1.00 72.38 313 ALA A N 1
ATOM 2399 C CA . ALA A 1 313 ? -10.596 5.095 13.106 1.00 72.38 313 ALA A CA 1
ATOM 2400 C C . ALA A 1 313 ? -11.477 3.963 13.651 1.00 72.38 313 ALA A C 1
ATOM 2402 O O . ALA A 1 313 ? -12.686 3.958 13.407 1.00 72.38 313 ALA A O 1
ATOM 2403 N N . ALA A 1 314 ? -10.930 3.067 14.477 1.00 78.31 314 ALA A N 1
ATOM 2404 C CA . ALA A 1 314 ? -11.705 2.030 15.147 1.00 78.31 314 ALA A CA 1
ATOM 2405 C C . ALA A 1 314 ? -12.852 2.607 15.994 1.00 78.31 314 ALA A C 1
ATOM 2407 O O . ALA A 1 314 ? -13.961 2.067 15.968 1.00 78.31 314 ALA A O 1
ATOM 2408 N N . GLN A 1 315 ? -12.636 3.715 16.716 1.00 79.62 315 GLN A N 1
ATOM 2409 C CA . GLN A 1 315 ? -13.693 4.360 17.510 1.00 79.62 315 GLN A CA 1
ATOM 2410 C C . GLN A 1 315 ? -14.784 4.972 16.627 1.00 79.62 315 GLN A C 1
ATOM 2412 O O . GLN A 1 315 ? -15.973 4.835 16.936 1.00 79.62 315 GLN A O 1
ATOM 2417 N N . SER A 1 316 ? -14.395 5.607 15.521 1.00 79.38 316 SER A N 1
ATOM 2418 C CA . SER A 1 316 ? -15.328 6.188 14.549 1.00 79.38 316 SER A CA 1
ATOM 2419 C C . SER A 1 316 ? -16.175 5.108 13.873 1.00 79.38 316 SER A C 1
ATOM 2421 O O . SER A 1 316 ? -17.405 5.199 13.867 1.00 79.38 316 SER A O 1
ATOM 2423 N N . ILE A 1 317 ? -15.543 4.020 13.430 1.00 84.88 317 ILE A N 1
ATOM 2424 C CA . ILE A 1 317 ? -16.212 2.867 12.824 1.00 84.88 317 ILE A CA 1
ATOM 2425 C C . ILE A 1 317 ? -17.139 2.180 13.827 1.00 84.88 317 ILE A C 1
ATOM 2427 O O . ILE A 1 317 ? -18.293 1.894 13.499 1.00 84.88 317 ILE A O 1
ATOM 2431 N N . ALA A 1 318 ? -16.683 1.936 15.059 1.00 86.69 318 ALA A N 1
ATOM 2432 C CA . ALA A 1 318 ? -17.521 1.332 16.090 1.00 86.69 318 ALA A CA 1
ATOM 2433 C C . ALA A 1 318 ? -18.771 2.178 16.340 1.00 86.69 318 ALA A C 1
ATOM 2435 O O . ALA A 1 318 ? -19.879 1.643 16.354 1.00 86.69 318 ALA A O 1
ATOM 2436 N N . LYS A 1 319 ? -18.618 3.503 16.441 1.00 85.44 319 LYS A N 1
ATOM 2437 C CA . LYS A 1 319 ? -19.740 4.432 16.599 1.00 85.44 319 LYS A CA 1
ATOM 2438 C C . LYS A 1 319 ? -20.689 4.403 15.398 1.00 85.44 319 LYS A C 1
ATOM 2440 O O . LYS A 1 319 ? -21.901 4.352 15.604 1.00 85.44 319 LYS A O 1
ATOM 2445 N N . ALA A 1 320 ? -20.167 4.378 14.169 1.00 83.94 320 ALA A N 1
ATOM 2446 C CA . ALA A 1 320 ? -20.971 4.240 12.952 1.00 83.94 320 ALA A CA 1
ATOM 2447 C C . ALA A 1 320 ? -21.784 2.932 12.940 1.00 83.94 320 ALA A C 1
ATOM 2449 O O . ALA A 1 320 ? -22.894 2.891 12.420 1.00 83.94 320 ALA A O 1
ATOM 2450 N N . HIS A 1 321 ? -21.291 1.882 13.596 1.00 89.38 321 HIS A N 1
ATOM 2451 C CA . HIS A 1 321 ? -21.977 0.598 13.750 1.00 89.38 321 HIS A CA 1
ATOM 2452 C C . HIS A 1 321 ? -22.863 0.502 15.004 1.00 89.38 321 HIS A C 1
ATOM 2454 O O . HIS A 1 321 ? -23.391 -0.567 15.295 1.00 89.38 321 HIS A O 1
ATOM 2460 N N . GLY A 1 322 ? -23.057 1.594 15.756 1.00 86.88 322 GLY A N 1
ATOM 2461 C CA . GLY A 1 322 ? -23.810 1.584 17.019 1.00 86.88 322 GLY A CA 1
ATOM 2462 C C . GLY A 1 322 ? -23.108 0.826 18.154 1.00 86.88 322 GLY A C 1
ATOM 2463 O O . GLY A 1 322 ? -23.739 0.472 19.150 1.00 86.88 322 GLY A O 1
ATOM 2464 N N . GLY A 1 323 ? -21.820 0.544 17.982 1.00 88.31 323 GLY A N 1
ATOM 2465 C CA . GLY A 1 323 ? -20.956 -0.126 18.934 1.00 88.31 323 GLY A CA 1
ATOM 2466 C C . GLY A 1 323 ? -20.148 0.828 19.808 1.00 88.31 323 GLY A C 1
ATOM 2467 O O . GLY A 1 323 ? -20.272 2.052 19.744 1.00 88.31 323 GLY A O 1
ATOM 2468 N N . GLN A 1 324 ? -19.319 0.238 20.663 1.00 88.12 324 GLN A N 1
ATOM 2469 C CA . GLN A 1 324 ? -18.469 0.938 21.622 1.00 88.12 324 GLN A CA 1
ATOM 2470 C C . GLN A 1 324 ? -17.111 0.248 21.714 1.00 88.12 324 GLN A C 1
ATOM 2472 O O . GLN A 1 324 ? -17.044 -0.982 21.681 1.00 88.12 324 GLN A O 1
ATOM 2477 N N . ILE A 1 325 ? -16.051 1.040 21.877 1.00 86.75 325 ILE A N 1
ATOM 2478 C CA . ILE A 1 325 ? -14.706 0.552 22.186 1.00 86.75 325 ILE A CA 1
ATOM 2479 C C . ILE A 1 325 ? -14.260 1.152 23.510 1.00 86.75 325 ILE A C 1
ATOM 2481 O O . ILE A 1 325 ? -14.429 2.350 23.733 1.00 86.75 325 ILE A O 1
ATOM 2485 N N . TRP A 1 326 ? -13.679 0.331 24.376 1.00 84.94 326 TRP A N 1
ATOM 2486 C CA . TRP A 1 326 ? -13.037 0.793 25.602 1.00 84.94 326 TRP A CA 1
ATOM 2487 C C . TRP A 1 326 ? -11.879 -0.122 25.990 1.00 84.94 326 TRP A C 1
ATOM 2489 O O . TRP A 1 326 ? -11.721 -1.228 25.464 1.00 84.94 326 TRP A O 1
ATOM 2499 N N . ARG A 1 327 ? -11.068 0.348 26.936 1.00 82.00 327 ARG A N 1
ATOM 2500 C CA . ARG A 1 327 ? -9.979 -0.414 27.539 1.00 82.00 327 ARG A CA 1
ATOM 2501 C C . ARG A 1 327 ? -10.305 -0.763 28.988 1.00 82.00 327 ARG A C 1
ATOM 2503 O O . ARG A 1 327 ? -10.855 0.049 29.735 1.00 82.00 327 ARG A O 1
ATOM 2510 N N . GLU A 1 328 ? -9.930 -1.973 29.383 1.00 82.19 328 GLU A N 1
ATOM 2511 C CA . GLU A 1 328 ? -9.890 -2.408 30.777 1.00 82.19 328 GLU A CA 1
ATOM 2512 C C . GLU A 1 328 ? -8.445 -2.742 31.154 1.00 82.19 328 GLU A C 1
ATOM 2514 O O . GLU A 1 328 ? -7.843 -3.661 30.597 1.00 82.19 328 GLU A O 1
ATOM 2519 N N . THR A 1 329 ? -7.891 -1.980 32.095 1.00 71.62 329 THR A N 1
ATOM 2520 C CA . THR A 1 329 ? -6.556 -2.208 32.656 1.00 71.62 329 THR A CA 1
ATOM 2521 C C . THR A 1 329 ? -6.720 -2.937 33.985 1.00 71.62 329 THR A C 1
ATOM 2523 O O . THR A 1 329 ? -7.408 -2.443 34.880 1.00 71.62 329 THR A O 1
ATOM 2526 N N . ASN A 1 330 ? -6.109 -4.112 34.142 1.00 63.28 330 ASN A N 1
ATOM 2527 C CA . ASN A 1 330 ? -6.107 -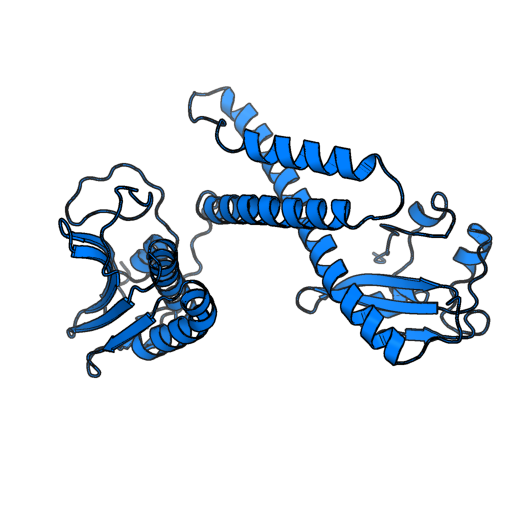4.815 35.424 1.00 63.28 330 ASN A CA 1
ATOM 2528 C C . ASN A 1 330 ? -4.742 -4.638 36.085 1.00 63.28 330 ASN A C 1
ATOM 2530 O O . ASN A 1 330 ? -3.727 -5.014 35.499 1.00 63.28 330 ASN A O 1
ATOM 2534 N N . ASN A 1 331 ? -4.720 -4.092 37.307 1.00 54.62 331 ASN A N 1
ATOM 2535 C CA . ASN A 1 331 ? -3.509 -3.838 38.098 1.00 54.62 331 ASN A CA 1
ATOM 2536 C C . ASN A 1 331 ? -2.600 -5.086 38.163 1.00 54.62 331 ASN A C 1
ATOM 2538 O O . ASN A 1 331 ? -2.781 -5.952 39.018 1.00 54.62 331 ASN A O 1
ATOM 2542 N N . GLY A 1 332 ? -1.624 -5.173 37.251 1.00 54.38 332 GLY A N 1
ATOM 2543 C CA . GLY A 1 332 ? -0.638 -6.254 37.162 1.00 54.38 332 GLY A CA 1
ATOM 2544 C C . GLY A 1 332 ? -1.023 -7.494 36.337 1.00 54.38 332 GLY A C 1
ATOM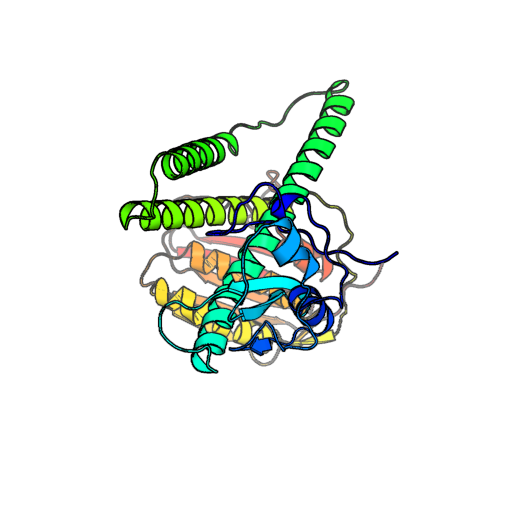 2545 O O . GLY A 1 332 ? -0.286 -8.471 36.392 1.00 54.38 332 GLY A O 1
ATOM 2546 N N . SER A 1 333 ? -2.143 -7.508 35.596 1.00 58.03 333 SER A N 1
ATOM 2547 C CA . SER A 1 333 ? -2.531 -8.646 34.719 1.00 58.03 333 SER A CA 1
ATOM 2548 C C . SER A 1 333 ? -2.624 -8.296 33.227 1.00 58.03 333 SER A C 1
ATOM 2550 O O . SER A 1 333 ? -3.033 -9.137 32.435 1.00 58.03 333 SER A O 1
ATOM 2552 N N . GLY A 1 334 ? -2.233 -7.078 32.844 1.00 68.81 334 GLY A N 1
ATOM 2553 C CA . GLY A 1 334 ? -2.265 -6.594 31.463 1.00 68.81 334 GLY A CA 1
ATOM 2554 C C . GLY A 1 334 ? -3.493 -5.764 31.119 1.00 68.81 334 GLY A C 1
ATOM 2555 O O . GLY A 1 334 ? -4.246 -5.335 32.001 1.00 68.81 334 GLY A O 1
ATOM 2556 N N . SER A 1 335 ? -3.656 -5.507 29.824 1.00 76.94 335 SER A N 1
ATOM 2557 C CA . SER A 1 335 ? -4.732 -4.694 29.268 1.00 76.94 335 SER A CA 1
ATOM 2558 C C . SER A 1 335 ? -5.612 -5.512 28.331 1.00 76.94 335 SER A C 1
ATOM 2560 O O . SER A 1 335 ? -5.164 -6.429 27.635 1.00 76.94 335 SER A O 1
ATOM 2562 N N . THR A 1 336 ? -6.897 -5.176 28.339 1.00 83.94 336 THR A N 1
ATOM 2563 C CA . THR A 1 336 ? -7.890 -5.753 27.439 1.00 83.94 336 THR A CA 1
ATOM 2564 C C . THR A 1 336 ? -8.527 -4.630 26.639 1.00 83.94 336 THR A C 1
ATOM 2566 O O . THR A 1 336 ? -9.154 -3.735 27.210 1.00 83.94 336 THR A O 1
ATOM 2569 N N . LEU A 1 337 ? -8.379 -4.682 25.318 1.00 88.38 337 LEU A N 1
ATOM 2570 C CA . LEU A 1 337 ? -9.153 -3.852 24.397 1.00 88.38 337 LEU A CA 1
ATOM 2571 C C . LEU A 1 337 ? -10.468 -4.561 24.098 1.00 88.38 337 LEU A C 1
ATOM 2573 O O . LEU A 1 337 ? -10.474 -5.753 23.791 1.00 88.38 337 LEU A O 1
ATOM 2577 N N . ILE A 1 338 ? -11.581 -3.844 24.216 1.00 89.62 338 ILE A N 1
ATOM 2578 C CA . ILE A 1 338 ? -12.914 -4.420 24.063 1.00 89.62 338 ILE A CA 1
ATOM 2579 C C . ILE A 1 338 ? -13.682 -3.626 23.015 1.00 89.62 338 ILE A C 1
ATOM 2581 O O . ILE A 1 338 ? -13.853 -2.419 23.162 1.00 89.62 338 ILE A O 1
ATOM 2585 N N . LEU A 1 339 ? -14.171 -4.320 21.986 1.00 93.31 339 LEU A N 1
ATOM 2586 C CA . LEU A 1 339 ? -15.106 -3.814 20.985 1.00 93.31 339 LEU A CA 1
ATOM 2587 C 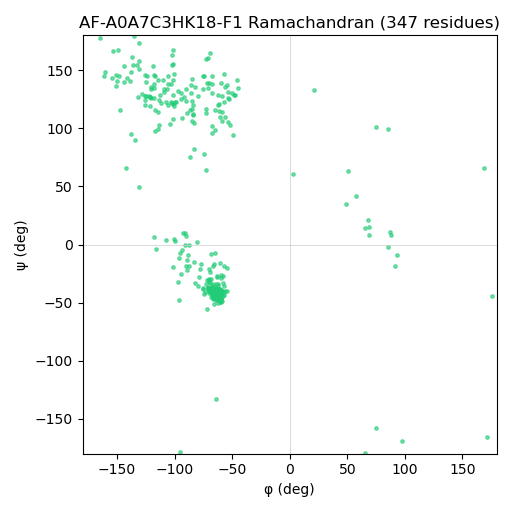C . LEU A 1 339 ? -16.445 -4.530 21.159 1.00 93.31 339 LEU A C 1
ATOM 2589 O O . LEU A 1 339 ? -16.521 -5.751 21.051 1.00 93.31 339 LEU A O 1
ATOM 2593 N N . ARG A 1 340 ? -17.515 -3.774 21.400 1.00 93.44 340 ARG A N 1
ATOM 2594 C CA . ARG A 1 340 ? -18.887 -4.285 21.479 1.00 93.44 340 ARG A CA 1
ATOM 2595 C C . ARG A 1 340 ? -19.704 -3.743 20.321 1.00 93.44 340 ARG A C 1
ATOM 2597 O O . ARG A 1 340 ? -19.829 -2.532 20.179 1.00 93.44 340 ARG A O 1
ATOM 2604 N N . LEU A 1 341 ? -20.303 -4.633 19.543 1.00 92.81 341 LEU A N 1
ATOM 2605 C CA . LEU A 1 341 ? -21.135 -4.325 18.384 1.00 92.81 341 LEU A CA 1
ATOM 2606 C C . LEU A 1 341 ? -22.560 -4.840 18.622 1.00 92.81 341 LEU A C 1
ATOM 2608 O O . LEU A 1 341 ? -22.717 -5.943 19.144 1.00 92.81 341 LEU A O 1
ATOM 2612 N N . PRO A 1 342 ? -23.614 -4.091 18.268 1.00 91.88 342 PRO A N 1
ATOM 2613 C CA . PRO A 1 342 ? -24.967 -4.630 18.268 1.00 91.88 342 PRO A CA 1
ATOM 2614 C C . PRO A 1 342 ? -25.125 -5.699 17.174 1.00 91.88 342 PRO A C 1
ATOM 2616 O O . PRO A 1 342 ? -24.559 -5.584 16.089 1.00 91.88 342 PRO A O 1
ATOM 2619 N N . VAL A 1 343 ? -25.922 -6.735 17.445 1.00 88.38 343 VAL A N 1
ATOM 2620 C CA . VAL A 1 343 ? -26.224 -7.794 16.459 1.00 88.38 343 VAL A CA 1
ATOM 2621 C C . VAL A 1 343 ? -27.032 -7.228 15.286 1.00 88.38 343 VAL A C 1
ATOM 2623 O O . VAL A 1 343 ? -26.807 -7.582 14.128 1.00 88.38 343 VAL A O 1
ATOM 2626 N N . ASN A 1 344 ? -27.951 -6.305 15.575 1.00 84.62 344 ASN A N 1
ATOM 2627 C CA . ASN A 1 344 ? -28.823 -5.668 14.592 1.00 84.62 344 ASN A CA 1
ATOM 2628 C C . ASN A 1 344 ? -28.342 -4.258 14.229 1.00 84.62 344 ASN A C 1
ATOM 2630 O O . ASN A 1 344 ? -27.712 -3.576 15.037 1.00 84.62 344 ASN A O 1
ATOM 2634 N N . LYS A 1 345 ? -28.706 -3.797 13.024 1.00 76.44 345 LYS A N 1
ATOM 2635 C CA . LYS A 1 345 ? -28.420 -2.432 12.560 1.00 76.44 345 LYS A CA 1
ATOM 2636 C C . LYS A 1 345 ? -28.968 -1.403 13.570 1.00 76.44 345 LYS A C 1
ATOM 2638 O O . LYS A 1 345 ? -30.109 -1.569 14.014 1.00 76.44 345 LYS A O 1
ATOM 2643 N N . PRO A 1 346 ? -28.225 -0.329 13.898 1.00 68.19 346 PRO A N 1
ATOM 2644 C CA . PRO A 1 346 ? -28.760 0.760 14.708 1.00 68.19 346 PRO A CA 1
ATOM 2645 C C . PRO A 1 346 ? -30.027 1.342 14.063 1.00 68.19 346 PRO A C 1
ATOM 2647 O O . PRO A 1 346 ? -30.082 1.552 12.849 1.00 68.19 346 PRO A O 1
ATOM 2650 N N . ALA A 1 347 ? -31.061 1.588 14.871 1.00 58.03 347 ALA A N 1
ATOM 2651 C CA . ALA A 1 347 ? -32.285 2.225 14.397 1.00 58.03 347 ALA A CA 1
ATOM 2652 C C . ALA A 1 347 ? -31.945 3.626 13.864 1.00 58.03 347 ALA A C 1
ATOM 2654 O O . ALA A 1 347 ? -31.495 4.486 14.620 1.00 58.03 347 ALA A O 1
ATOM 2655 N N . THR A 1 348 ? -32.131 3.847 12.561 1.00 51.22 348 THR A N 1
ATOM 2656 C CA . THR A 1 348 ? -32.006 5.172 11.939 1.00 51.22 348 THR A CA 1
ATOM 2657 C C . THR A 1 348 ? -33.004 6.113 12.607 1.00 51.22 348 THR A C 1
ATOM 2659 O O . THR A 1 348 ? -34.209 5.869 12.514 1.00 51.22 348 THR A O 1
ATOM 2662 N N . SER A 1 349 ? -32.500 7.122 13.322 1.00 38.78 349 SER A N 1
ATOM 2663 C CA . SER A 1 349 ? -33.301 8.219 13.884 1.00 38.78 349 SER A CA 1
ATOM 2664 C C . SER A 1 349 ? -33.514 9.317 12.857 1.00 38.78 349 SER A C 1
ATOM 2666 O O . SER A 1 349 ? -32.564 9.560 12.078 1.00 38.78 349 SER A O 1
#

Sequence (349 aa):
NEQTLRVISNIGTPSDVLAAMDVPVGEGFVGYVAKTGKWIYTNDASSHPQHYRQIDQKTGFETRSLLCVPLIFRGEVVGAMQFLNKLDGEFDDLDVERALSIAAAVAIAITNARLFEEAESRKQQLEMLLEQDRGQQITTTPEQMHDPLVEIGRLTKQLNQAGSLNTEQEQILQTIAQTAAQLMEMVTGLEETAVTTPDPEPLYKPCDILDIVTKIVDEFQTEALGKRVALIITAEPDICAVQGDPAQLHQAISELIKTAIQNSDADKRIEISIAGNPDHVQIQIHNNGNETHRADAGFQEKGGESTAVTPTAAQSIAKAHGGQIWRETNNGSGSTLILRLPVNKPATS

Radius of gyration: 26.98 Å; Cα contacts (8 Å, |Δi|>4): 485; chains: 1; bounding box: 63×58×77 Å